Protein 5ZYW (pdb70)

Secondary structure (DSSP, 8-state):
-TTS-SS-TTSBS-----B-----SBSSPBHHHHHHHT--HHHHHHHHHHHHHHHHHHHHHHHHHHHHHHHHHHHHHHHHHHHHS----TTSHHHHHTHHHHTTEEEEEEEEEEEE-TTT--EEEEEEEEEETTEEEEEEEEESS-SSTTT--GGGHHHHHHHHHHHHHT-TT--B---EEEEEEE-TT-PPPEEEEE-HHHHHHHHHHHHHHHHHHHTSSTTTSPPPPB---

Foldseek 3Di:
DVPQDLADPPFAAVDAFADAADDDFFLFAALLNLCLVLPDPVLLVVLVVVLVVCCVVLPPVRSCVVLVCLQVLFVLLLVVVLVVRGVVNCPFLLNLQCPVQVVQWARWHHAQHKFAAPNLGYIYTFGTWTGGNHATAGEDEAEPRHNRRSRDDPVCVLLSRSVRQSRLNRGPVHRHHHQKYWYWYGYRNNHHIDIDIGGNVRSRVSPVVNVVSSVVSVVDDVSVDGDRTDDHD

CATH classification: 3.90.320.10

Radius of gyration: 17.82 Å; Cα contacts (8 Å, |Δi|>4): 417; chains: 1; bounding box: 42×48×43 Å

Solvent-accessible surface area: 12558 Å² total; per-residue (Å²): 118,88,207,74,45,6,62,30,120,166,26,57,66,83,80,171,112,22,68,122,36,98,23,129,163,25,69,44,26,3,0,34,55,0,12,72,89,4,19,76,165,113,46,70,124,98,15,81,132,79,67,84,90,25,44,157,130,69,31,116,122,20,25,129,117,56,34,56,71,4,90,81,76,3,102,96,6,36,66,4,1,44,75,76,32,43,155,173,59,111,104,44,18,8,7,109,1,0,102,67,0,32,152,41,19,59,42,33,69,0,6,19,0,8,0,75,5,76,90,25,91,0,12,0,9,0,4,0,0,0,52,16,104,57,93,24,0,0,0,4,5,35,10,48,52,48,31,81,5,24,75,50,10,65,168,22,17,11,11,12,0,0,0,0,0,0,0,0,9,32,14,143,86,13,106,18,16,1,32,19,0,0,7,0,28,0,76,104,122,12,48,94,3,97,40,72,53,0,74,38,131,56,0,39,81,55,10,76,122,0,22,116,30,6,103,83,5,83,86,102,87,141,39,89,112,144,28,180,57,61,116,21,64

Nearest PDB structures (foldseek):
  5zyw-assembly1_A  TM=1.004E+00  e=1.420E-50  Homo sapiens
  5zyu-assembly2_B  TM=8.431E-01  e=1.372E-35  Homo sapiens
  5zyt-assembly1_A  TM=8.564E-01  e=9.711E-34  Homo sapiens
  8xa9-assembly2_B  TM=8.713E-01  e=4.725E-33  Homo sapiens
  5zyt-assembly2_B  TM=8.591E-01  e=3.485E-33  Homo sapiens

InterPro domains:
  IPR011335 Restriction endonuclease type II-like [SSF52980] (226-285)
  IPR011604 PD-(D/E)XK endonuclease-like domain superfamily [G3DSA:3.90.320.10] (141-344)
  IPR038726 PD-(D/E)XK endonuclease-like domain, AddAB-type [PF12705] (195-328)

B-factor: mean 34.88, std 13.26, range [10.65, 79.26]

Sequence (233 aa):
QNWFPIFNPERSDKPSVPLKIPLQRNVIPSVTRVLQQTMTKQQVFLLERWKQRMILELGEDGFKEYTSNVFLQGKRFHEALESILSPNLLKSGYIESVQHILKDVSGVRALESAVQHETLNYIGLLDCVAEYQGKLCVIDWKTSEKPKPFIQSTFDNPLQVVAYMGAMNHDTNYSFQVQCGLIVVAYKDGSPAHPHFMDAELCSQYWTKWLLRLEEYTEKKKNQNIQKPEYSE

Structure (mmCIF, N/CA/C/O backbone):
data_5ZYW
#
_entry.id   5ZYW
#
_cell.length_a   67.997
_cell.length_b   67.997
_cell.length_c   114.841
_cell.angle_alpha   90.00
_cell.angle_beta   90.00
_cell.angle_gamma   90.00
#
_symmetry.space_group_name_H-M   'P 43 21 2'
#
loop_
_entity.id
_entity.type
_entity.pdbx_description
1 polymer 'Mitochondrial genome maintenance exonuclease 1'
2 non-polymer 'MANGANESE (II) ION'
3 non-polymer 'L(+)-TARTARIC ACID'
4 non-polymer GLYCEROL
5 water water
#
loop_
_atom_site.group_PDB
_atom_site.id
_atom_site.type_symbol
_atom_site.label_atom_id
_atom_site.label_alt_id
_atom_site.label_comp_id
_atom_site.label_asym_id
_atom_site.label_entity_id
_atom_site.label_seq_id
_atom_site.pdbx_PDB_ins_code
_atom_site.Cartn_x
_atom_site.Cartn_y
_atom_site.Cartn_z
_atom_site.occupancy
_atom_site.B_iso_or_equiv
_atom_site.auth_seq_id
_atom_site.auth_comp_id
_atom_site.auth_asym_id
_atom_site.auth_atom_id
_atom_site.pdbx_PDB_model_num
ATOM 1 N N . GLN A 1 8 ? -7.649 47.053 -17.673 1.00 66.69 98 GLN A N 1
ATOM 2 C CA . GLN A 1 8 ? -8.912 46.618 -16.999 1.00 66.58 98 GLN A CA 1
ATOM 3 C C . GLN A 1 8 ? -9.139 45.124 -17.169 1.00 64.71 98 GLN A C 1
ATOM 4 O O . GLN A 1 8 ? -8.783 44.334 -16.292 1.00 64.11 98 GLN A O 1
ATOM 5 N N . ASN A 1 9 ? -9.708 44.744 -18.313 1.00 62.58 99 ASN A N 1
ATOM 6 C CA . ASN A 1 9 ? -9.909 43.333 -18.664 1.00 61.35 99 ASN A CA 1
ATOM 7 C C . ASN A 1 9 ? -8.724 42.780 -19.472 1.00 59.50 99 ASN A C 1
ATOM 8 O O . ASN A 1 9 ? -8.917 42.088 -20.477 1.00 60.05 99 ASN A O 1
ATOM 10 N N . TRP A 1 10 ? -7.504 43.078 -19.021 1.00 58.05 100 TRP A N 1
ATOM 11 C CA . TRP A 1 10 ? -6.278 42.573 -19.657 1.00 57.78 100 TRP A CA 1
ATOM 12 C C . TRP A 1 10 ? -5.999 41.129 -19.247 1.00 54.73 100 TRP A C 1
ATOM 13 O O . TRP A 1 10 ? -5.448 40.363 -20.037 1.00 52.92 100 TRP A O 1
ATOM 24 N N . PHE A 1 11 ? -6.364 40.773 -18.011 1.00 53.29 101 PHE A N 1
ATOM 25 C CA . PHE A 1 11 ? -6.217 39.408 -17.498 1.00 51.97 101 PHE A CA 1
ATOM 26 C C . PHE A 1 11 ? -7.450 38.990 -16.673 1.00 50.29 101 PHE A C 1
ATOM 27 O O . PHE A 1 11 ? -7.373 38.890 -15.450 1.00 50.24 101 PHE A O 1
ATOM 35 N N . PRO A 1 12 ? -8.595 38.742 -17.339 1.00 49.36 102 PRO A N 1
ATOM 36 C CA . PRO A 1 12 ? -9.801 38.307 -16.628 1.00 48.19 102 PRO A CA 1
ATOM 37 C C . PRO A 1 12 ? -9.842 36.799 -16.363 1.00 47.68 102 PRO A C 1
ATOM 38 O O . PRO A 1 12 ? -9.364 36.013 -17.183 1.00 47.87 102 PRO A O 1
ATOM 42 N N . ILE A 1 13 ? -10.412 36.413 -15.224 1.00 47.13 103 ILE A N 1
ATOM 43 C CA . ILE A 1 13 ? -10.695 35.002 -14.916 1.00 46.14 103 ILE A CA 1
ATOM 44 C C . ILE A 1 13 ? -11.756 34.414 -15.842 1.00 47.14 103 ILE A C 1
ATOM 45 O O . ILE A 1 13 ? -11.642 33.261 -16.270 1.00 47.13 103 ILE A O 1
ATOM 50 N N . PHE A 1 14 ? -12.781 35.207 -16.144 1.00 49.55 104 PHE A N 1
ATOM 51 C CA . PHE A 1 14 ? -13.914 34.752 -16.937 1.00 51.44 104 PHE A CA 1
ATOM 52 C C . PHE A 1 14 ? -13.649 35.053 -18.402 1.00 52.59 104 PHE A C 1
ATOM 53 O O . PHE A 1 14 ? -13.005 36.053 -18.728 1.00 53.34 104 PHE A O 1
ATOM 61 N N . ASN A 1 15 ? -14.124 34.171 -19.275 1.00 54.65 105 ASN A N 1
ATOM 62 C CA . ASN A 1 15 ? -14.104 34.411 -20.708 1.00 58.30 105 ASN A CA 1
ATOM 63 C C . ASN A 1 15 ? -15.456 34.989 -21.118 1.00 60.80 105 ASN A C 1
ATOM 64 O O . ASN A 1 15 ? -16.465 34.277 -21.057 1.00 60.52 105 ASN A O 1
ATOM 69 N N . PRO A 1 16 ? -15.491 36.283 -21.514 1.00 63.79 106 PRO A N 1
ATOM 70 C CA . PRO A 1 16 ? -16.731 36.841 -22.068 1.00 66.07 106 PRO A CA 1
ATOM 71 C C . PRO A 1 16 ? -17.356 36.026 -23.212 1.00 67.95 106 PRO A C 1
ATOM 72 O O . PRO A 1 16 ? -18.579 35.912 -23.271 1.00 69.34 106 PRO A O 1
ATOM 76 N N . GLU A 1 17 ? -16.521 35.457 -24.083 1.00 69.19 107 GLU A N 1
ATOM 77 C CA . GLU A 1 17 ? -16.982 34.776 -25.302 1.00 69.89 107 GLU A CA 1
ATOM 78 C C . GLU A 1 17 ? -17.504 33.344 -25.116 1.00 71.16 107 GLU A C 1
ATOM 79 O O . GLU A 1 17 ? -18.134 32.808 -26.032 1.00 70.31 107 GLU A O 1
ATOM 85 N N . ARG A 1 18 ? -17.247 32.727 -23.959 1.00 73.15 108 ARG A N 1
ATOM 86 C CA . ARG A 1 18 ? -17.637 31.328 -23.712 1.00 74.32 108 ARG A CA 1
ATOM 87 C C . ARG A 1 18 ? -18.974 31.221 -22.975 1.00 74.92 108 ARG A C 1
ATOM 88 O O . ARG A 1 18 ? -19.331 32.105 -22.192 1.00 75.77 108 ARG A O 1
ATOM 90 N N . SER A 1 19 ? -19.695 30.127 -23.229 1.00 74.78 109 SER A N 1
ATOM 91 C CA . SER A 1 19 ? -20.985 29.862 -22.586 1.00 74.93 109 SER A CA 1
ATOM 92 C C . SER A 1 19 ? -20.768 29.355 -21.162 1.00 76.23 109 SER A C 1
ATOM 93 O O . SER A 1 19 ? -20.013 28.401 -20.950 1.00 76.78 109 SER A O 1
ATOM 95 N N . ASP A 1 20 ? -21.435 29.990 -20.197 1.00 77.33 110 ASP A N 1
ATOM 96 C CA . ASP A 1 20 ? -21.283 29.646 -18.776 1.00 78.73 110 ASP A CA 1
ATOM 97 C C . ASP A 1 20 ? -21.915 28.295 -18.445 1.00 79.26 110 ASP A C 1
ATOM 98 O O . ASP A 1 20 ? -21.300 27.475 -17.758 1.00 79.07 110 ASP A O 1
ATOM 100 N N . LYS A 1 21 ? -23.136 28.073 -18.934 1.00 78.97 111 LYS A N 1
ATOM 101 C CA . LYS A 1 21 ? -23.837 26.800 -18.745 1.00 79.16 111 LYS A CA 1
ATOM 102 C C . LYS A 1 21 ? -23.191 25.701 -19.590 1.00 78.97 111 LYS A C 1
ATOM 103 O O . LYS A 1 21 ? -22.558 24.795 -19.049 1.00 79.26 111 LYS A O 1
ATOM 105 N N . PRO A 1 22 ? -23.341 25.792 -20.923 1.00 78.54 112 PRO A N 1
ATOM 106 C CA . PRO A 1 22 ? -22.831 24.956 -22.013 1.00 78.02 112 PRO A CA 1
ATOM 107 C C . PRO A 1 22 ? -22.943 23.454 -21.748 1.00 77.33 112 PRO A C 1
ATOM 108 O O . PRO A 1 22 ? -23.737 22.767 -22.392 1.00 75.53 112 PRO A O 1
ATOM 110 N N . SER A 1 28 ? -20.875 12.235 -23.209 1.00 67.15 118 SER A N 1
ATOM 111 C CA . SER A 1 28 ? -20.940 12.393 -21.760 1.00 66.50 118 SER A CA 1
ATOM 112 C C . SER A 1 28 ? -19.866 11.545 -21.059 1.00 65.45 118 SER A C 1
ATOM 113 O O . SER A 1 28 ? -20.152 10.830 -20.091 1.00 64.04 118 SER A O 1
ATOM 116 N N . VAL A 1 29 ? -18.633 11.644 -21.561 1.00 63.29 119 VAL A N 1
ATOM 117 C CA . VAL A 1 29 ? -17.456 10.986 -20.971 1.00 60.29 119 VAL A CA 1
ATOM 118 C C . VAL A 1 29 ? -16.395 12.075 -20.749 1.00 55.90 119 VAL A C 1
ATOM 119 O O . VAL A 1 29 ? -16.148 12.874 -21.653 1.00 57.14 119 VAL A O 1
ATOM 123 N N . PRO A 1 30 ? -15.771 12.123 -19.550 1.00 50.91 120 PRO A N 1
ATOM 124 C CA . PRO A 1 30 ? -15.015 13.336 -19.208 1.00 47.81 120 PRO A CA 1
ATOM 125 C C . PRO A 1 30 ? -13.718 13.543 -20.000 1.00 44.61 120 PRO A C 1
ATOM 126 O O . PRO A 1 30 ? -13.034 12.577 -20.345 1.00 42.85 120 PRO A O 1
ATOM 130 N N . LEU A 1 31 ? -13.403 14.807 -20.282 1.00 41.80 121 LEU A N 1
ATOM 131 C CA . LEU A 1 31 ? -12.150 15.168 -20.944 1.00 40.67 121 LEU A CA 1
ATOM 132 C C . LEU A 1 31 ? -10.940 14.809 -20.086 1.00 38.64 121 LEU A C 1
ATOM 133 O O . LEU A 1 31 ? -10.911 15.096 -18.890 1.00 36.85 121 LEU A O 1
ATOM 138 N N . LYS A 1 32 ? -9.961 14.162 -20.709 1.00 36.93 122 LYS A N 1
ATOM 139 C CA . LYS A 1 32 ? -8.646 13.981 -20.123 1.00 36.12 122 LYS A CA 1
ATOM 140 C C . LYS A 1 32 ? -7.619 14.443 -21.149 1.00 34.90 122 LYS A C 1
ATOM 141 O O . LYS A 1 32 ? -7.101 13.645 -21.930 1.00 34.86 122 LYS A O 1
ATOM 147 N N . ILE A 1 33 ? -7.356 15.749 -21.150 1.00 34.00 123 ILE A N 1
ATOM 148 C CA . ILE A 1 33 ? -6.340 16.339 -22.018 1.00 33.65 123 ILE A CA 1
ATOM 149 C C . ILE A 1 33 ? -4.974 15.923 -21.459 1.00 33.09 123 ILE A C 1
ATOM 150 O O . ILE A 1 33 ? -4.626 16.345 -20.354 1.00 33.29 123 ILE A O 1
ATOM 155 N N . PRO A 1 34 ? -4.202 15.095 -22.201 1.00 31.68 124 PRO A N 1
ATOM 156 C CA . PRO A 1 34 ? -2.925 14.614 -21.654 1.00 30.58 124 PRO A CA 1
ATOM 157 C C . PRO A 1 34 ? -1.926 15.727 -21.325 1.00 29.88 124 PRO A C 1
ATOM 158 O O . PRO A 1 34 ? -1.978 16.800 -21.925 1.00 28.60 124 PRO A O 1
ATOM 162 N N . LEU A 1 35 ? -1.058 15.458 -20.352 1.00 29.04 125 LEU A N 1
ATOM 163 C CA . LEU A 1 35 ? 0.032 16.347 -19.980 1.00 29.28 125 LEU A CA 1
ATOM 164 C C . LEU A 1 35 ? 1.338 15.586 -20.152 1.00 30.01 125 LEU A C 1
ATOM 165 O O . LEU A 1 35 ? 1.425 14.399 -19.827 1.00 30.76 125 LEU A O 1
ATOM 170 N N . GLN A 1 36 ? 2.345 16.275 -20.673 1.00 29.88 126 GLN A N 1
ATOM 171 C CA . GLN A 1 36 ? 3.683 15.724 -20.796 1.00 30.97 126 GLN A CA 1
ATOM 172 C C . GLN A 1 36 ? 4.666 16.663 -20.143 1.00 29.35 126 GLN A C 1
ATOM 173 O O . GLN A 1 36 ? 4.354 17.826 -19.886 1.00 28.74 126 GLN A O 1
ATOM 179 N N . ARG A 1 37 ? 5.852 16.131 -19.876 1.00 28.90 127 ARG A N 1
ATOM 180 C CA . ARG A 1 37 ? 6.970 16.914 -19.365 1.00 28.62 127 ARG A CA 1
ATOM 181 C C . ARG A 1 37 ? 7.145 18.102 -20.302 1.00 26.50 127 ARG A C 1
ATOM 182 O O . ARG A 1 37 ? 7.278 17.921 -21.510 1.00 25.65 127 ARG A O 1
ATOM 190 N N . ASN A 1 38 ? 7.111 19.308 -19.751 1.00 24.87 128 ASN A N 1
ATOM 191 C CA . ASN A 1 38 ? 7.110 20.517 -20.566 1.00 24.02 128 ASN A CA 1
ATOM 192 C C . ASN A 1 38 ? 7.858 21.653 -19.886 1.00 23.75 128 ASN A C 1
ATOM 193 O O . ASN A 1 38 ? 8.110 21.605 -18.677 1.00 23.52 128 ASN A O 1
ATOM 198 N N . VAL A 1 39 ? 8.171 22.678 -20.675 1.00 23.34 129 VAL A N 1
ATOM 199 C CA . VAL A 1 39 ? 8.858 23.887 -20.188 1.00 23.66 129 VAL A CA 1
ATOM 200 C C . VAL A 1 39 ? 7.917 25.060 -19.867 1.00 23.44 129 VAL A C 1
ATOM 201 O O . VAL A 1 39 ? 8.382 26.179 -19.651 1.00 23.38 129 VAL A O 1
ATOM 205 N N . ILE A 1 40 ? 6.608 24.819 -19.823 1.00 22.95 130 ILE A N 1
ATOM 206 C CA . ILE A 1 40 ? 5.659 25.863 -19.422 1.00 22.88 130 ILE A CA 1
ATOM 207 C C . ILE A 1 40 ? 5.553 25.818 -17.897 1.00 23.11 130 ILE A C 1
ATOM 208 O O . ILE A 1 40 ? 5.332 24.743 -17.342 1.00 23.55 130 ILE A O 1
ATOM 213 N N . PRO A 1 41 ? 5.720 26.969 -17.208 1.00 22.94 131 PRO A N 1
ATOM 214 C CA . PRO A 1 41 ? 5.662 26.887 -15.744 1.00 22.72 131 PRO A CA 1
ATOM 215 C C . PRO A 1 41 ? 4.269 26.501 -15.261 1.00 22.02 131 PRO A C 1
ATOM 216 O O . PRO A 1 41 ? 3.270 27.050 -15.737 1.00 22.80 131 PRO A O 1
ATOM 220 N N . SER A 1 42 ? 4.215 25.539 -14.348 1.00 20.75 132 SER A N 1
ATOM 221 C CA . SER A 1 42 ? 2.948 25.036 -13.839 1.00 20.28 132 SER A CA 1
ATOM 222 C C . SER A 1 42 ? 2.415 25.915 -12.714 1.00 19.65 132 SER A C 1
ATOM 223 O O . SER A 1 42 ? 3.157 26.706 -12.120 1.00 19.90 132 SER A O 1
ATOM 226 N N . VAL A 1 43 ? 1.130 25.747 -12.419 1.00 19.32 133 VAL A N 1
ATOM 227 C CA . VAL A 1 43 ? 0.452 26.470 -11.332 1.00 19.40 133 VAL A CA 1
ATOM 228 C C . VAL A 1 43 ? 1.118 26.220 -9.977 1.00 19.29 133 VAL A C 1
ATOM 229 O O . VAL A 1 43 ? 1.377 27.167 -9.236 1.00 19.26 133 VAL A O 1
ATOM 233 N N . THR A 1 44 ? 1.406 24.956 -9.670 1.00 19.27 134 THR A N 1
ATOM 234 C CA . THR A 1 44 ? 2.057 24.600 -8.400 1.00 19.10 134 THR A CA 1
ATOM 235 C C . THR A 1 44 ? 3.514 25.048 -8.314 1.00 19.82 134 THR A C 1
ATOM 236 O O . THR A 1 44 ? 3.983 25.368 -7.227 1.00 20.81 134 THR A O 1
ATOM 240 N N . ARG A 1 45 ? 4.227 25.073 -9.441 1.00 20.98 135 ARG A N 1
ATOM 241 C CA . ARG A 1 45 ? 5.588 25.630 -9.483 1.00 21.77 135 ARG A CA 1
ATOM 242 C C . ARG A 1 45 ? 5.560 27.124 -9.163 1.00 21.68 135 ARG A C 1
ATOM 243 O O . ARG A 1 45 ? 6.350 27.597 -8.356 1.00 20.55 135 ARG A O 1
ATOM 251 N N . VAL A 1 46 ? 4.643 27.851 -9.800 1.00 22.08 136 VAL A N 1
ATOM 252 C CA . VAL A 1 46 ? 4.502 29.297 -9.574 1.00 22.19 136 VAL A CA 1
ATOM 253 C C . VAL A 1 46 ? 4.252 29.587 -8.091 1.00 22.24 136 VAL A C 1
ATOM 254 O O . VAL A 1 46 ? 4.971 30.378 -7.493 1.00 22.42 136 VAL A O 1
ATOM 258 N N . LEU A 1 47 ? 3.266 28.909 -7.504 1.00 22.55 137 LEU A N 1
ATOM 259 C CA . LEU A 1 47 ? 2.937 29.084 -6.086 1.00 22.87 137 LEU A CA 1
ATOM 260 C C . LEU A 1 47 ? 4.089 28.699 -5.156 1.00 23.77 137 LEU A C 1
ATOM 261 O O . LEU A 1 47 ? 4.421 29.448 -4.235 1.00 23.85 137 LEU A O 1
ATOM 266 N N . GLN A 1 48 ? 4.708 27.548 -5.408 1.00 24.69 138 GLN A N 1
ATOM 267 C CA . GLN A 1 48 ? 5.834 27.089 -4.593 1.00 26.28 138 GLN A CA 1
ATOM 268 C C . GLN A 1 48 ? 6.976 28.105 -4.566 1.00 28.25 138 GLN A C 1
ATOM 269 O O . GLN A 1 48 ? 7.501 28.421 -3.499 1.00 28.91 138 GLN A O 1
ATOM 275 N N . GLN A 1 49 ? 7.341 28.624 -5.734 1.00 30.48 139 GLN A N 1
ATOM 276 C CA . GLN A 1 49 ? 8.518 29.490 -5.843 1.00 33.17 139 GLN A CA 1
ATOM 277 C C . GLN A 1 49 ? 8.233 30.922 -5.378 1.00 33.05 139 GLN A C 1
ATOM 278 O O . GLN A 1 49 ? 9.165 31.673 -5.130 1.00 33.47 139 GLN A O 1
ATOM 284 N N . THR A 1 50 ? 6.957 31.292 -5.261 1.00 33.78 140 THR A N 1
ATOM 285 C CA . THR A 1 50 ? 6.558 32.618 -4.786 1.00 34.25 140 THR A CA 1
ATOM 286 C C . THR A 1 50 ? 5.880 32.596 -3.410 1.00 35.61 140 THR A C 1
ATOM 287 O O . THR A 1 50 ? 5.139 33.521 -3.062 1.00 36.08 140 THR A O 1
ATOM 291 N N . MET A 1 51 ? 6.138 31.558 -2.616 1.00 37.01 141 MET A N 1
ATOM 292 C CA . MET A 1 51 ? 5.697 31.560 -1.222 1.00 39.13 141 MET A CA 1
ATOM 293 C C . MET A 1 51 ? 6.422 32.695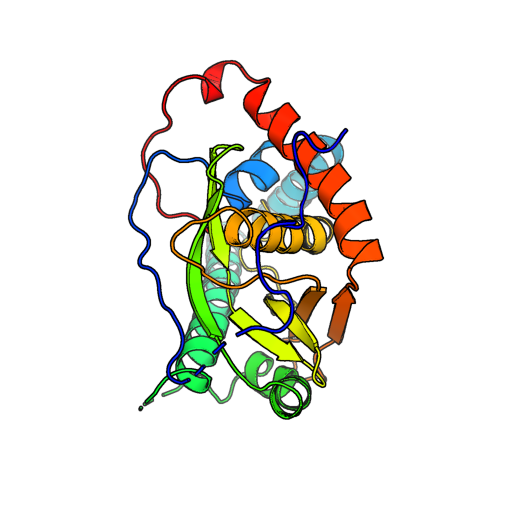 -0.506 1.00 40.42 141 MET A C 1
ATOM 294 O O . MET A 1 51 ? 7.573 33.006 -0.832 1.00 39.65 141 MET A O 1
ATOM 299 N N . THR A 1 52 ? 5.745 33.317 0.453 1.00 42.37 142 THR A N 1
ATOM 300 C CA . THR A 1 52 ? 6.342 34.418 1.206 1.00 44.48 142 THR A CA 1
ATOM 301 C C . THR A 1 52 ? 7.492 33.862 2.034 1.00 45.22 142 THR A C 1
ATOM 302 O O . THR A 1 52 ? 7.380 32.767 2.590 1.00 45.14 142 THR A O 1
ATOM 306 N N . LYS A 1 53 ? 8.595 34.609 2.099 1.00 47.01 143 LYS A N 1
ATOM 307 C CA . LYS A 1 53 ? 9.741 34.263 2.961 1.00 48.34 143 LYS A CA 1
ATOM 308 C C . LYS A 1 53 ? 9.334 33.902 4.402 1.00 47.10 143 LYS A C 1
ATOM 309 O O . LYS A 1 53 ? 9.978 33.074 5.042 1.00 47.50 143 LYS A O 1
ATOM 315 N N . GLN A 1 54 ? 8.260 34.522 4.887 1.00 46.41 144 GLN A N 1
ATOM 316 C CA . GLN A 1 54 ? 7.660 34.182 6.178 1.00 47.20 144 GLN A CA 1
ATOM 317 C C . GLN A 1 54 ? 7.092 32.753 6.191 1.00 44.91 144 GLN A C 1
ATOM 318 O O . GLN A 1 54 ? 7.256 32.018 7.169 1.00 42.30 144 GLN A O 1
ATOM 324 N N . GLN A 1 55 ? 6.400 32.381 5.114 1.00 42.51 145 GLN A N 1
ATOM 325 C CA . GLN A 1 55 ? 5.897 31.012 4.951 1.00 41.29 145 GLN A CA 1
ATOM 326 C C . GLN A 1 55 ? 7.023 29.992 4.779 1.00 37.72 145 GLN A C 1
ATOM 327 O O . GLN A 1 55 ? 6.979 28.925 5.381 1.00 36.08 145 GLN A O 1
ATOM 333 N N . VAL A 1 56 ? 8.022 30.334 3.967 1.00 35.57 146 VAL A N 1
ATOM 334 C CA . VAL A 1 56 ? 9.162 29.447 3.705 1.00 34.87 146 VAL A CA 1
ATOM 335 C C . VAL A 1 56 ? 9.922 29.155 4.998 1.00 35.47 146 VAL A C 1
ATOM 336 O O . VAL A 1 56 ? 10.284 28.007 5.255 1.00 35.87 146 VAL A O 1
ATOM 340 N N . PHE A 1 57 ? 10.146 30.195 5.804 1.00 36.77 147 PHE A N 1
ATOM 341 C CA . PHE A 1 57 ? 10.791 30.054 7.117 1.00 37.17 147 PHE A CA 1
ATOM 342 C C . PHE A 1 57 ? 10.024 29.102 8.040 1.00 36.76 147 PHE A C 1
ATOM 343 O O . PHE A 1 57 ? 10.621 28.212 8.642 1.00 36.02 147 PHE A O 1
ATOM 351 N N . LEU A 1 58 ? 8.711 29.298 8.151 1.00 37.11 148 LEU A N 1
ATOM 352 C CA . LEU A 1 58 ? 7.852 28.408 8.955 1.00 37.85 148 LEU A CA 1
ATOM 353 C C . LEU A 1 58 ? 7.929 26.931 8.530 1.00 36.61 148 LEU A C 1
ATOM 354 O O . LEU A 1 58 ? 7.970 26.041 9.386 1.00 35.96 148 LEU A O 1
ATOM 359 N N . LEU A 1 59 ? 7.956 26.677 7.221 1.00 35.65 149 LEU A N 1
ATOM 360 C CA . LEU A 1 59 ? 8.004 25.302 6.703 1.00 34.68 149 LEU A CA 1
ATOM 361 C C . LEU A 1 59 ? 9.391 24.663 6.836 1.00 33.60 149 LEU A C 1
ATOM 362 O O . LEU A 1 59 ? 9.488 23.484 7.196 1.00 31.18 149 LEU A O 1
ATOM 367 N N . GLU A 1 60 ? 10.448 25.431 6.553 1.00 33.46 150 GLU A N 1
ATOM 368 C CA . GLU A 1 60 ? 11.825 24.966 6.788 1.00 34.89 150 GLU A CA 1
ATOM 369 C C . GLU A 1 60 ? 12.077 24.683 8.268 1.00 34.26 150 GLU A C 1
ATOM 370 O O . GLU A 1 60 ? 12.731 23.700 8.592 1.00 32.44 150 GLU A O 1
ATOM 376 N N . ARG A 1 61 ? 11.553 25.538 9.149 1.00 35.46 151 ARG A N 1
ATOM 377 C CA . ARG A 1 61 ? 11.687 25.354 10.602 1.00 37.31 151 ARG A CA 1
ATOM 378 C C . ARG A 1 61 ? 11.029 24.049 11.050 1.00 36.14 151 ARG A C 1
ATOM 379 O O . ARG A 1 61 ? 11.620 23.262 11.796 1.00 35.53 151 ARG A O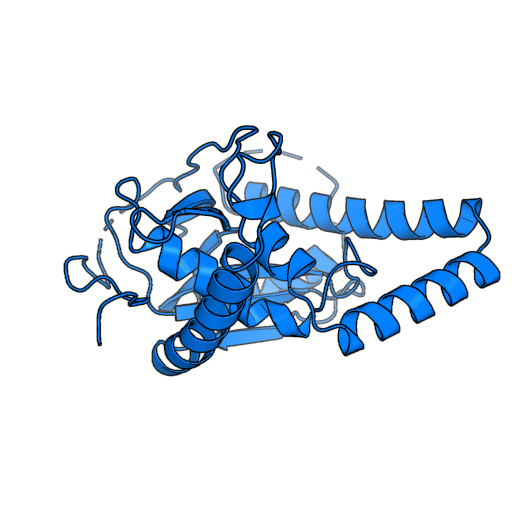 1
ATOM 387 N N . TRP A 1 62 ? 9.811 23.827 10.573 1.00 34.30 152 TRP A N 1
ATOM 388 C CA . TRP A 1 62 ? 9.092 22.588 10.840 1.00 33.81 152 TRP A CA 1
ATOM 389 C C . TRP A 1 62 ? 9.778 21.367 10.194 1.00 32.81 152 TRP A C 1
ATOM 390 O O . TRP A 1 62 ? 9.771 20.285 10.772 1.00 31.81 152 TRP A O 1
ATOM 401 N N . LYS A 1 63 ? 10.385 21.543 9.022 1.00 31.80 153 LYS A N 1
ATOM 402 C CA . LYS A 1 63 ? 11.153 20.467 8.387 1.00 31.70 153 LYS A CA 1
ATOM 403 C C . LYS A 1 63 ? 12.356 20.019 9.239 1.00 32.20 153 LYS A C 1
ATOM 404 O O . LYS A 1 63 ? 12.571 18.817 9.419 1.00 30.50 153 LYS A O 1
ATOM 410 N N . GLN A 1 64 ? 13.125 20.978 9.759 1.00 34.03 154 GLN A N 1
ATOM 411 C CA . GLN A 1 64 ? 14.306 20.669 10.587 1.00 35.64 154 GLN A CA 1
ATOM 412 C C . GLN A 1 64 ? 13.921 20.033 11.923 1.00 35.09 154 GLN A C 1
ATOM 413 O O . GLN A 1 64 ? 14.634 19.168 12.429 1.00 36.67 154 GLN A O 1
ATOM 419 N N . ARG A 1 65 ? 12.800 20.466 12.488 1.00 34.73 155 ARG A N 1
ATOM 420 C CA . ARG A 1 65 ? 12.242 19.853 13.698 1.00 34.95 155 ARG A CA 1
ATOM 421 C C . ARG A 1 65 ? 11.917 18.372 13.471 1.00 34.16 155 ARG A C 1
ATOM 422 O O . ARG A 1 65 ? 12.229 17.525 14.309 1.00 32.93 155 ARG A O 1
ATOM 426 N N . MET A 1 66 ? 11.299 18.073 12.329 1.00 34.06 156 MET A N 1
ATOM 427 C CA . MET A 1 66 ? 10.868 16.711 11.997 1.00 34.18 156 MET A CA 1
ATOM 428 C C . MET A 1 66 ? 12.041 15.784 11.673 1.00 33.00 156 MET A C 1
ATOM 429 O O . MET A 1 66 ? 12.022 14.618 12.055 1.00 32.48 156 MET A O 1
ATOM 434 N N . ILE A 1 67 ? 13.054 16.302 10.976 1.00 32.72 157 ILE A N 1
ATOM 435 C CA . ILE A 1 67 ? 14.274 15.534 10.697 1.00 33.41 157 ILE A CA 1
ATOM 436 C C . ILE A 1 67 ? 14.962 15.119 12.007 1.00 34.50 157 ILE A C 1
ATOM 437 O O . ILE A 1 67 ? 15.321 13.950 12.172 1.00 33.84 157 ILE A O 1
ATOM 442 N N . LEU A 1 68 ? 15.130 16.074 12.923 1.00 36.03 158 LEU A N 1
ATOM 443 C CA . LEU A 1 68 ? 15.739 15.801 14.238 1.00 37.69 158 LEU A CA 1
ATOM 444 C C . LEU A 1 68 ? 14.907 14.833 15.075 1.00 37.05 158 LEU A C 1
ATOM 445 O O . LEU A 1 68 ? 15.450 13.904 15.671 1.00 35.69 158 LEU A O 1
ATOM 450 N N . GLU A 1 69 ? 13.595 15.053 15.100 1.00 37.28 159 GLU A N 1
ATOM 451 C CA . GLU A 1 69 ? 12.671 14.236 15.884 1.00 37.74 159 GLU A CA 1
ATOM 452 C C . GLU A 1 69 ? 12.575 12.802 15.363 1.00 36.27 159 GLU A C 1
ATOM 453 O O . GLU A 1 69 ? 12.693 11.852 16.134 1.00 36.75 159 GLU A O 1
ATOM 459 N N . LEU A 1 70 ? 12.365 12.653 14.058 1.00 34.18 160 LEU A N 1
ATOM 460 C CA . LEU A 1 70 ? 12.100 11.342 13.465 1.00 33.64 160 LEU A CA 1
ATOM 461 C C . LEU A 1 70 ? 13.348 10.607 12.970 1.00 33.20 160 LEU A C 1
ATOM 462 O O . LEU A 1 70 ? 13.288 9.395 12.770 1.00 32.04 160 LEU A O 1
ATOM 467 N N . GLY A 1 71 ? 14.457 11.324 12.760 1.00 32.70 161 GLY A N 1
ATOM 468 C CA . GLY A 1 71 ? 15.651 10.754 12.119 1.00 32.87 161 GLY A CA 1
ATOM 469 C C . GLY A 1 71 ? 15.489 10.670 10.610 1.00 33.80 161 GLY A C 1
ATOM 470 O O . GLY A 1 71 ? 14.391 10.865 10.099 1.00 33.84 161 GLY A O 1
ATOM 471 N N . GLU A 1 72 ? 16.577 10.377 9.894 1.00 34.83 162 GLU A N 1
ATOM 472 C CA . GLU A 1 72 ? 16.541 10.304 8.423 1.00 36.38 162 GLU A CA 1
ATOM 473 C C . GLU A 1 72 ? 15.614 9.202 7.893 1.00 35.23 162 GLU A C 1
ATOM 474 O O . GLU A 1 72 ? 14.930 9.409 6.891 1.00 35.81 162 GLU A O 1
ATOM 480 N N . ASP A 1 73 ? 15.588 8.047 8.560 1.00 33.76 163 ASP A N 1
ATOM 481 C CA . ASP A 1 73 ? 14.650 6.966 8.215 1.00 32.82 163 ASP A CA 1
ATOM 482 C C . ASP A 1 73 ? 13.205 7.338 8.498 1.00 31.26 163 ASP A C 1
ATOM 483 O O . ASP A 1 73 ? 12.341 7.168 7.637 1.00 31.25 163 ASP A O 1
ATOM 488 N N . GLY A 1 74 ? 12.948 7.807 9.716 1.00 29.35 164 GLY A N 1
ATOM 489 C CA . GLY A 1 74 ? 11.600 8.180 10.138 1.00 28.82 164 GLY A CA 1
ATOM 490 C C . GLY A 1 74 ? 11.039 9.330 9.319 1.00 28.17 164 GLY A C 1
ATOM 491 O O . GLY A 1 74 ? 9.840 9.385 9.064 1.00 28.26 164 GLY A O 1
ATOM 492 N N . PHE A 1 75 ? 11.919 10.244 8.918 1.00 27.61 165 PHE A N 1
ATOM 493 C CA . PHE A 1 75 ? 11.573 11.338 8.014 1.00 27.25 165 PHE A CA 1
ATOM 494 C C . PHE A 1 75 ? 11.203 10.815 6.621 1.00 27.52 165 PHE A C 1
ATOM 495 O O . PHE A 1 75 ? 10.215 11.264 6.040 1.00 26.29 165 PHE A O 1
ATOM 503 N N . LYS A 1 76 ? 11.998 9.877 6.094 1.00 27.61 166 LYS A N 1
ATOM 504 C CA . LYS A 1 76 ? 11.701 9.255 4.798 1.00 28.42 166 LYS A CA 1
ATOM 505 C C . LYS A 1 76 ? 10.378 8.501 4.823 1.00 26.91 166 LYS A C 1
ATOM 506 O O . LYS A 1 76 ? 9.597 8.603 3.887 1.00 25.95 166 LYS A O 1
ATOM 512 N N . GLU A 1 77 ? 10.141 7.753 5.897 1.00 26.31 167 GLU A N 1
ATOM 513 C CA . GLU A 1 77 ? 8.883 7.026 6.092 1.00 25.39 167 GLU A CA 1
ATOM 514 C C . GLU A 1 77 ? 7.675 7.971 6.113 1.00 23.81 167 GLU A C 1
ATOM 515 O O . GLU A 1 77 ? 6.668 7.714 5.447 1.00 22.55 167 GLU A O 1
ATOM 521 N N . TYR A 1 78 ? 7.775 9.045 6.893 1.00 22.13 168 TYR A N 1
ATOM 522 C CA . TYR A 1 78 ? 6.672 9.996 7.020 1.00 21.60 168 TYR A CA 1
ATOM 523 C C . TYR A 1 78 ? 6.351 10.644 5.669 1.00 20.70 168 TYR A C 1
ATOM 524 O O . TYR A 1 78 ? 5.218 10.562 5.196 1.00 20.29 168 TYR A O 1
ATOM 533 N N . THR A 1 79 ? 7.358 11.256 5.048 1.00 19.77 169 THR A N 1
ATOM 534 C CA . THR A 1 79 ? 7.177 11.959 3.771 1.00 19.53 169 THR A CA 1
ATOM 535 C C . THR A 1 79 ? 6.694 11.023 2.656 1.00 19.18 169 THR A C 1
ATOM 536 O O . THR A 1 79 ? 5.866 11.409 1.837 1.00 19.17 169 THR A O 1
ATOM 540 N N . SER A 1 80 ? 7.206 9.795 2.637 1.00 19.07 170 SER A N 1
ATOM 541 C CA . SER A 1 80 ? 6.793 8.803 1.647 1.00 19.00 170 SER A CA 1
ATOM 542 C C . SER A 1 80 ? 5.321 8.429 1.769 1.00 19.05 170 SER A C 1
ATOM 543 O O . SER A 1 80 ? 4.615 8.397 0.766 1.00 18.52 170 SER A O 1
ATOM 546 N N . ASN A 1 81 ? 4.870 8.168 2.995 1.00 19.31 171 ASN A N 1
ATOM 547 C CA . ASN A 1 81 ? 3.470 7.814 3.244 1.00 20.41 171 ASN A CA 1
ATOM 548 C C . ASN A 1 81 ? 2.507 8.928 2.858 1.00 20.20 171 ASN A C 1
ATOM 549 O O . ASN A 1 81 ? 1.560 8.682 2.124 1.00 20.44 171 ASN A O 1
ATOM 554 N N . VAL A 1 82 ? 2.760 10.142 3.340 1.00 20.19 172 VAL A N 1
ATOM 555 C CA . VAL A 1 82 ? 1.874 11.280 3.046 1.00 20.20 172 VAL A CA 1
ATOM 556 C C . VAL A 1 82 ? 1.835 11.605 1.545 1.00 20.31 172 VAL A C 1
ATOM 557 O O . VAL A 1 82 ? 0.777 11.935 1.010 1.00 20.43 172 VAL A O 1
ATOM 561 N N . PHE A 1 83 ? 2.973 11.480 0.867 1.00 20.54 173 PHE A N 1
ATOM 562 C CA . PHE A 1 83 ? 3.024 11.690 -0.578 1.00 20.99 173 PHE A CA 1
ATOM 563 C C . PHE A 1 83 ? 2.211 10.631 -1.308 1.00 21.40 173 PHE A C 1
ATOM 564 O O . PHE A 1 83 ? 1.337 10.959 -2.110 1.00 21.20 173 PHE A O 1
ATOM 572 N N . LEU A 1 84 ? 2.514 9.365 -1.036 1.00 21.68 174 LEU A N 1
ATOM 573 C CA . LEU A 1 84 ? 1.843 8.263 -1.720 1.00 22.30 174 LEU A CA 1
ATOM 574 C C . LEU A 1 84 ? 0.354 8.207 -1.399 1.00 23.23 174 LEU A C 1
ATOM 575 O O . LEU A 1 84 ? -0.450 8.008 -2.307 1.00 23.44 174 LEU A O 1
ATOM 580 N N . GLN A 1 85 ? -0.017 8.412 -0.134 1.00 24.26 175 GLN A N 1
ATOM 581 C CA . GLN A 1 85 ? -1.437 8.451 0.231 1.00 25.94 175 GLN A CA 1
ATOM 582 C C . GLN A 1 85 ? -2.184 9.575 -0.498 1.00 25.17 175 GLN A C 1
ATOM 583 O O . GLN A 1 85 ? -3.324 9.383 -0.922 1.00 24.53 175 GLN A O 1
ATOM 589 N N . GLY A 1 86 ? -1.527 10.721 -0.665 1.00 24.38 176 GLY A N 1
ATOM 590 C CA . GLY A 1 86 ? -2.058 11.814 -1.476 1.00 23.90 176 GLY A CA 1
ATOM 591 C C . GLY A 1 86 ? -2.307 11.403 -2.920 1.00 23.75 176 GLY A C 1
ATOM 592 O O . GLY A 1 86 ? -3.362 11.703 -3.481 1.00 22.91 176 GLY A O 1
ATOM 593 N N . LYS A 1 87 ? -1.339 10.707 -3.514 1.00 23.86 177 LYS A N 1
ATOM 594 C CA . LYS A 1 87 ? -1.447 10.262 -4.895 1.00 24.85 177 LYS A CA 1
ATOM 595 C C . LYS A 1 87 ? -2.517 9.176 -5.053 1.00 24.54 177 LYS A C 1
ATOM 596 O O . LYS A 1 87 ? -3.366 9.278 -5.945 1.00 23.21 177 LYS A O 1
ATOM 602 N N . ARG A 1 88 ? -2.489 8.170 -4.176 1.00 25.04 178 ARG A N 1
ATOM 603 C CA . ARG A 1 88 ? -3.471 7.069 -4.205 1.00 25.82 178 ARG A CA 1
ATOM 604 C C . ARG A 1 88 ? -4.906 7.570 -4.074 1.00 24.62 178 ARG A C 1
ATOM 605 O O . ARG A 1 88 ? -5.793 7.106 -4.791 1.00 24.74 178 ARG A O 1
ATOM 613 N N . PHE A 1 89 ? -5.122 8.515 -3.160 1.00 23.60 179 PHE A N 1
ATOM 614 C CA . PHE A 1 89 ? -6.427 9.158 -2.984 1.00 23.01 179 PHE A CA 1
ATOM 615 C C . PHE A 1 89 ? -6.924 9.789 -4.291 1.00 22.69 179 PHE A C 1
ATOM 616 O O . PHE A 1 89 ? -8.089 9.628 -4.660 1.00 21.98 179 PHE A O 1
ATOM 624 N N . HIS A 1 90 ? -6.027 10.484 -4.989 1.00 22.12 180 HIS A N 1
ATOM 625 C CA . HIS A 1 90 ? -6.358 11.114 -6.266 1.00 21.90 180 HIS A CA 1
ATOM 626 C C . HIS A 1 90 ? -6.631 10.118 -7.371 1.00 22.51 180 HIS A C 1
ATOM 627 O O . HIS A 1 90 ? -7.546 10.326 -8.159 1.00 22.33 180 HIS A O 1
ATOM 634 N N . GLU A 1 91 ? -5.848 9.044 -7.421 1.00 23.77 181 GLU A N 1
ATOM 635 C CA . GLU A 1 91 ? -6.047 7.994 -8.419 1.00 25.07 181 GLU A CA 1
ATOM 636 C C . GLU A 1 91 ? -7.378 7.291 -8.194 1.00 25.51 181 GLU A C 1
ATOM 637 O O . GLU A 1 91 ? -8.108 7.029 -9.151 1.00 25.37 181 GLU A O 1
ATOM 643 N N . ALA A 1 92 ? -7.700 7.015 -6.931 1.00 25.78 182 ALA A N 1
ATOM 644 C CA . ALA A 1 92 ? -8.974 6.391 -6.586 1.00 26.92 182 ALA A CA 1
ATOM 645 C C . ALA A 1 92 ? -10.142 7.233 -7.095 1.00 27.92 182 ALA A C 1
ATOM 646 O O . ALA A 1 92 ? -11.001 6.724 -7.802 1.00 27.69 182 ALA A O 1
ATOM 648 N N . LEU A 1 93 ? -10.145 8.522 -6.761 1.00 28.76 183 LEU A N 1
ATOM 649 C CA . LEU A 1 93 ? -11.207 9.433 -7.208 1.00 29.90 183 LEU A CA 1
ATOM 650 C C . LEU A 1 93 ? -11.316 9.553 -8.729 1.00 30.53 183 LEU A C 1
ATOM 651 O O . LEU A 1 93 ? -12.424 9.646 -9.253 1.00 30.97 183 LEU A O 1
ATOM 656 N N . GLU A 1 94 ? -10.180 9.559 -9.427 1.00 31.19 184 GLU A N 1
ATOM 657 C CA . GLU A 1 94 ? -10.182 9.560 -10.895 1.00 32.27 184 GLU A CA 1
ATOM 658 C C . GLU A 1 94 ? -10.838 8.290 -11.453 1.00 32.61 184 GLU A C 1
ATOM 659 O O . GLU A 1 94 ? -11.528 8.355 -12.465 1.00 33.32 184 GLU A O 1
ATOM 665 N N . SER A 1 95 ? -10.606 7.151 -10.801 1.00 33.01 185 SER A N 1
ATOM 666 C CA . SER A 1 95 ? -11.199 5.876 -11.216 1.00 34.25 185 SER A CA 1
ATOM 667 C C . SER A 1 95 ? -12.685 5.794 -10.860 1.00 34.69 185 SER A C 1
ATOM 668 O O . SER A 1 95 ? -13.460 5.217 -11.615 1.00 35.83 185 SER A O 1
ATOM 671 N N . ILE A 1 96 ? -13.069 6.363 -9.718 1.00 34.88 186 ILE A N 1
ATOM 672 C CA . ILE A 1 96 ? -14.478 6.432 -9.303 1.00 36.11 186 ILE A CA 1
ATOM 673 C C . ILE A 1 96 ? -15.336 7.229 -10.299 1.00 38.22 186 ILE A C 1
ATOM 674 O O . ILE A 1 96 ? -16.450 6.816 -10.627 1.00 38.52 186 ILE A O 1
ATOM 679 N N . LEU A 1 97 ? -14.799 8.346 -10.786 1.00 39.86 187 LEU A N 1
ATOM 680 C CA . LEU A 1 97 ? -15.540 9.285 -11.629 1.00 40.26 187 LEU A CA 1
ATOM 681 C C . LEU A 1 97 ? -15.334 9.100 -13.149 1.00 41.48 187 LEU A C 1
ATOM 682 O O . LEU A 1 97 ? -15.882 9.880 -13.925 1.00 41.68 187 LEU A O 1
ATOM 687 N N . SER A 1 98 ? -14.569 8.085 -13.572 1.00 43.69 188 SER A N 1
ATOM 688 C CA . SER A 1 98 ? -14.317 7.802 -15.003 1.00 45.09 188 SER A CA 1
ATOM 689 C C . SER A 1 98 ? -14.478 6.302 -15.315 1.00 47.66 188 SER A C 1
ATOM 690 O O . SER A 1 98 ? -13.874 5.479 -14.628 1.00 47.59 188 SER A O 1
ATOM 693 N N . PRO A 1 99 ? -15.280 5.943 -16.352 1.00 49.76 189 PRO A N 1
ATOM 694 C CA . PRO A 1 99 ? -15.439 4.541 -16.786 1.00 49.73 189 PRO A CA 1
ATOM 695 C C . PRO A 1 99 ? -14.130 3.813 -17.112 1.00 50.57 189 PRO A C 1
ATOM 696 O O . PRO A 1 99 ? -13.367 4.259 -17.972 1.00 51.88 189 PRO A O 1
ATOM 700 N N . ASN A 1 109 ? -9.116 -1.902 -3.397 1.00 74.52 199 ASN A N 1
ATOM 701 C CA . ASN A 1 109 ? -7.687 -1.752 -3.153 1.00 76.09 199 ASN A CA 1
ATOM 702 C C . ASN A 1 109 ? -7.415 -0.532 -2.266 1.00 76.26 199 ASN A C 1
ATOM 703 O O . ASN A 1 109 ? -6.853 -0.662 -1.175 1.00 76.23 199 ASN A O 1
ATOM 708 N N . LEU A 1 110 ? -7.826 0.640 -2.749 1.00 76.45 200 LEU A N 1
ATOM 709 C CA . LEU A 1 110 ? -7.649 1.918 -2.048 1.00 76.05 200 LEU A CA 1
ATOM 710 C C . LEU A 1 110 ? -8.971 2.465 -1.486 1.00 75.11 200 LEU A C 1
ATOM 711 O O . LEU A 1 110 ? -8.998 3.559 -0.915 1.00 74.90 200 LEU A O 1
ATOM 716 N N . LEU A 1 111 ? -10.052 1.695 -1.628 1.00 73.18 201 LEU A N 1
ATOM 717 C CA . LEU A 1 111 ? -11.408 2.151 -1.300 1.00 70.52 201 LEU A CA 1
ATOM 718 C C . LEU A 1 111 ? -11.733 2.035 0.194 1.00 66.73 201 LEU A C 1
ATOM 719 O O . LEU A 1 111 ? -12.718 2.614 0.658 1.00 66.45 201 LEU A O 1
ATOM 724 N N . LYS A 1 112 ? -10.907 1.294 0.936 1.00 63.13 202 LYS A N 1
ATOM 725 C CA . LYS A 1 112 ? -11.054 1.157 2.390 1.00 60.21 202 LYS A CA 1
ATOM 726 C C . LYS A 1 112 ? -10.417 2.299 3.200 1.00 54.94 202 LYS A C 1
ATOM 727 O O . LYS A 1 112 ? -10.503 2.288 4.433 1.00 53.13 202 LYS A O 1
ATOM 729 N N . SER A 1 113 ? -9.787 3.271 2.530 1.00 48.88 203 SER A N 1
ATOM 730 C CA . SER A 1 113 ? -9.128 4.387 3.224 1.00 45.31 203 SER A CA 1
ATOM 731 C C . SER A 1 113 ? -10.130 5.331 3.892 1.00 40.90 203 SER A C 1
ATOM 732 O O . SER A 1 113 ? -11.306 5.393 3.508 1.00 39.00 203 SER A O 1
ATOM 735 N N . GLY A 1 114 ? -9.641 6.058 4.894 1.00 36.39 204 GLY A N 1
ATOM 736 C CA . GLY A 1 114 ? -10.421 7.096 5.557 1.00 33.78 204 GLY A CA 1
ATOM 737 C C . GLY A 1 114 ? -10.721 8.274 4.647 1.00 30.88 204 GLY A C 1
ATOM 738 O O . GLY A 1 114 ? -11.788 8.865 4.738 1.00 30.01 204 GLY A O 1
ATOM 739 N N . TYR A 1 115 ? -9.780 8.610 3.766 1.00 28.78 205 TYR A N 1
ATOM 740 C CA . TYR A 1 115 ? -9.964 9.709 2.818 1.00 27.26 205 TYR A CA 1
ATOM 741 C C . TYR A 1 115 ? -11.164 9.465 1.899 1.00 27.84 205 TYR A C 1
ATOM 742 O O . TYR A 1 115 ? -11.997 10.351 1.713 1.00 27.88 205 TYR A O 1
ATOM 751 N N . ILE A 1 116 ? -11.262 8.252 1.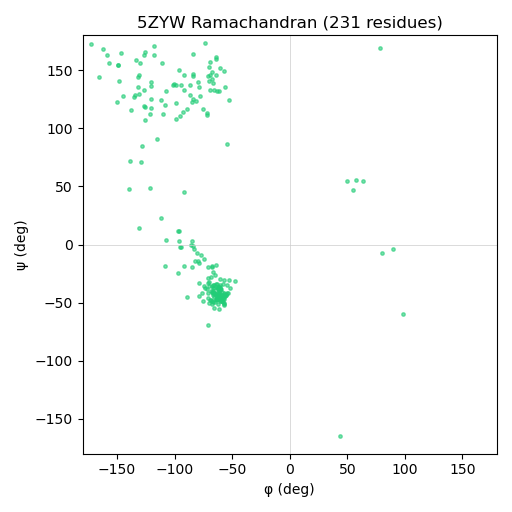364 1.00 29.23 206 ILE A N 1
ATOM 752 C CA . ILE A 1 116 ? -12.389 7.861 0.510 1.00 30.72 206 ILE A CA 1
ATOM 753 C C . ILE A 1 116 ? -13.710 7.872 1.283 1.00 31.91 206 ILE A C 1
ATOM 754 O O . ILE A 1 116 ? -14.699 8.424 0.802 1.00 32.18 206 ILE A O 1
ATOM 759 N N . GLU A 1 117 ? -13.712 7.270 2.471 1.00 33.39 207 GLU A N 1
ATOM 760 C CA . GLU A 1 117 ? -14.857 7.324 3.387 1.00 34.47 207 GLU A CA 1
ATOM 761 C C . GLU A 1 117 ? -15.273 8.774 3.680 1.00 34.41 207 GLU A C 1
ATOM 762 O O . GLU A 1 117 ? -16.466 9.086 3.706 1.00 34.30 207 GLU A O 1
ATOM 768 N N . SER A 1 118 ? -14.280 9.646 3.891 1.00 33.29 208 SER A N 1
ATOM 769 C CA . SER A 1 118 ? -14.503 11.067 4.183 1.00 31.92 208 SER A CA 1
ATOM 770 C C . SER A 1 118 ? -15.241 11.838 3.086 1.00 31.90 208 SER A C 1
ATOM 771 O O . SER A 1 118 ? -16.081 12.688 3.398 1.00 31.19 208 SER A O 1
ATOM 774 N N . VAL A 1 119 ? -14.927 11.550 1.821 1.00 32.88 209 VAL A N 1
ATOM 775 C CA . VAL A 1 119 ? -15.546 12.265 0.682 1.00 34.10 209 VAL A CA 1
ATOM 776 C C . VAL A 1 119 ? -16.894 11.710 0.201 1.00 35.26 209 VAL A C 1
ATOM 777 O O . VAL A 1 119 ? -17.473 12.273 -0.729 1.00 35.64 209 VAL A O 1
ATOM 781 N N . GLN A 1 120 ? -17.407 10.645 0.825 1.00 36.87 210 GLN A N 1
ATOM 782 C CA . GLN A 1 120 ? -18.661 10.017 0.372 1.00 37.91 210 GLN A CA 1
ATOM 783 C C . GLN A 1 120 ? -19.831 11.009 0.351 1.00 38.05 210 GLN A C 1
ATOM 784 O O . GLN A 1 120 ? -20.578 11.062 -0.631 1.00 38.54 210 GLN A O 1
ATOM 790 N N . HIS A 1 121 ? -19.965 11.805 1.412 1.00 38.50 211 HIS A N 1
ATOM 791 C CA . HIS A 1 121 ? -21.045 12.804 1.499 1.00 39.38 211 HIS A CA 1
ATOM 792 C C . HIS A 1 121 ? -20.854 13.991 0.537 1.00 39.81 211 HIS A C 1
ATOM 793 O O . HIS A 1 121 ? -21.810 14.715 0.256 1.00 43.65 211 HIS A O 1
ATOM 800 N N . ILE A 1 122 ? -19.627 14.203 0.063 1.00 38.54 212 ILE A N 1
ATOM 801 C CA . ILE A 1 122 ? -19.357 15.160 -1.011 1.00 37.52 212 ILE A CA 1
ATOM 802 C C . ILE A 1 122 ? -19.717 14.547 -2.367 1.00 36.75 212 ILE A C 1
ATOM 803 O O . ILE A 1 122 ? -20.334 15.211 -3.193 1.00 35.03 212 ILE A O 1
ATOM 808 N N . LEU A 1 123 ? -19.332 13.291 -2.592 1.00 38.25 213 LEU A N 1
ATOM 809 C CA . LEU A 1 123 ? -19.566 12.621 -3.886 1.00 39.35 213 LEU A CA 1
ATOM 810 C C . LEU A 1 123 ? -21.046 12.369 -4.222 1.00 41.01 213 LEU A C 1
ATOM 811 O O . LEU A 1 123 ? -21.388 12.227 -5.396 1.00 41.55 213 LEU A O 1
ATOM 816 N N . LYS A 1 124 ? -21.908 12.307 -3.203 1.00 42.29 214 LYS A N 1
ATOM 817 C CA . LYS A 1 124 ? -23.360 12.225 -3.411 1.00 43.67 214 LYS A CA 1
ATOM 818 C C . LYS A 1 124 ? -23.887 13.461 -4.167 1.00 43.46 214 LYS A C 1
ATOM 819 O O . LYS A 1 124 ? -24.815 13.346 -4.969 1.00 44.19 214 LYS A O 1
ATOM 825 N N . ASP A 1 125 ? -23.278 14.623 -3.903 1.00 42.07 215 ASP A N 1
ATOM 826 C CA . ASP A 1 125 ? -23.678 15.906 -4.495 1.00 41.21 215 ASP A CA 1
ATOM 827 C C . ASP A 1 125 ? -22.861 16.305 -5.733 1.00 39.75 215 ASP A C 1
ATOM 828 O O . ASP A 1 125 ? -22.975 17.441 -6.194 1.00 38.67 215 ASP A O 1
ATOM 833 N N . VAL A 1 126 ? -22.061 15.386 -6.279 1.00 38.91 216 VAL A N 1
ATOM 834 C CA . VAL A 1 126 ? -21.280 15.645 -7.495 1.00 38.91 216 VAL A CA 1
ATOM 835 C C . VAL A 1 126 ? -21.997 15.014 -8.685 1.00 38.58 216 VAL A C 1
ATOM 836 O O . VAL A 1 126 ? -22.493 13.892 -8.593 1.00 38.68 216 VAL A O 1
ATOM 840 N N . SER A 1 127 ? -22.038 15.746 -9.796 1.00 38.95 217 SER A N 1
ATOM 841 C CA . SER A 1 127 ? -22.705 15.293 -11.019 1.00 39.77 217 SER A CA 1
ATOM 842 C C . SER A 1 127 ? -22.161 16.037 -12.228 1.00 39.00 217 SER A C 1
ATOM 843 O O . SER A 1 127 ? -21.528 17.079 -12.083 1.00 38.68 217 SER A O 1
ATOM 846 N N . GLY A 1 128 ? -22.418 15.493 -13.414 1.00 39.81 218 GLY A N 1
ATOM 847 C CA . GLY A 1 128 ? -22.024 16.126 -14.673 1.00 40.89 218 GLY A CA 1
ATOM 848 C C . GLY A 1 128 ? -20.532 16.385 -14.753 1.00 41.65 218 GLY A C 1
ATOM 849 O O . GLY A 1 128 ? -20.104 17.522 -14.963 1.00 41.95 218 GLY A O 1
ATOM 850 N N . VAL A 1 129 ? -19.750 15.321 -14.565 1.00 41.31 219 VAL A N 1
ATOM 851 C CA . VAL A 1 129 ? -18.293 15.402 -14.571 1.00 40.52 219 VAL A CA 1
ATOM 852 C C . VAL A 1 129 ? -17.835 15.634 -16.010 1.00 40.75 219 VAL A C 1
ATOM 853 O O . VAL A 1 129 ? -17.978 14.748 -16.857 1.00 41.01 219 VAL A O 1
ATOM 857 N N . ARG A 1 130 ? -17.301 16.827 -16.276 1.00 39.61 220 ARG A N 1
ATOM 858 C CA . ARG A 1 130 ? -16.879 17.221 -17.624 1.00 40.29 220 ARG A CA 1
ATOM 859 C C . ARG A 1 130 ? -15.380 17.039 -17.900 1.00 38.92 220 ARG A C 1
ATOM 860 O O . ARG A 1 130 ? -14.982 16.914 -19.062 1.00 38.34 220 ARG A O 1
ATOM 868 N N . ALA A 1 131 ? -14.554 17.053 -16.851 1.00 36.44 221 ALA A N 1
ATOM 869 C CA . ALA A 1 131 ? -13.117 16.795 -16.982 1.00 34.21 221 ALA A CA 1
ATOM 870 C C . ALA A 1 131 ? -12.561 16.137 -15.729 1.00 32.82 221 ALA A C 1
ATOM 871 O O . ALA A 1 131 ? -13.125 16.293 -14.646 1.00 32.34 221 ALA A O 1
ATOM 873 N N . LEU A 1 132 ? -11.460 15.401 -15.894 1.00 31.54 222 LEU A N 1
ATOM 874 C CA . LEU A 1 132 ? -10.770 14.717 -14.791 1.00 31.03 222 LEU A CA 1
ATOM 875 C C . LEU A 1 132 ? -9.279 14.614 -15.068 1.00 28.99 222 LEU A C 1
ATOM 876 O O . LEU A 1 132 ? -8.886 14.031 -16.077 1.00 28.62 222 LEU A O 1
ATOM 881 N N . GLU A 1 133 ? -8.462 15.159 -14.162 1.00 27.31 223 GLU A N 1
ATOM 882 C CA . GLU A 1 133 ? -7.001 15.078 -14.242 1.00 25.54 223 GLU A CA 1
ATOM 883 C C . GLU A 1 133 ? -6.549 15.495 -15.635 1.00 24.81 223 GLU A C 1
ATOM 884 O O . GLU A 1 133 ? -5.867 14.758 -16.345 1.00 25.02 223 GLU A O 1
ATOM 890 N N . SER A 1 134 ? -6.976 16.692 -16.015 1.00 23.94 224 SER A N 1
ATOM 891 C CA . SER A 1 134 ? -6.912 17.154 -17.387 1.00 23.78 224 SER A CA 1
ATOM 892 C C . SER A 1 134 ? -6.057 18.408 -17.428 1.00 23.08 224 SER A C 1
ATOM 893 O O . SER A 1 134 ? -6.185 19.279 -16.566 1.00 22.46 224 SER A O 1
ATOM 896 N N . ALA A 1 135 ? -5.177 18.483 -18.423 1.00 22.90 225 ALA A N 1
ATOM 897 C CA . ALA A 1 135 ? -4.264 19.609 -18.569 1.00 22.94 225 ALA A CA 1
ATOM 898 C C . ALA A 1 135 ? -5.019 20.887 -18.921 1.00 23.37 225 ALA A C 1
ATOM 899 O O . ALA A 1 135 ? -5.992 20.844 -19.667 1.00 24.30 225 ALA A O 1
ATOM 901 N N . VAL A 1 136 ? -4.573 22.006 -18.361 1.00 23.70 226 VAL A N 1
ATOM 902 C CA . VAL A 1 136 ? -5.071 23.332 -18.727 1.00 24.17 226 VAL A CA 1
ATOM 903 C C . VAL A 1 136 ? -3.882 24.254 -18.960 1.00 24.43 226 VAL A C 1
ATOM 904 O O . VAL A 1 136 ? -2.935 24.243 -18.185 1.00 23.95 226 VAL A O 1
ATOM 908 N N . GLN A 1 137 ? -3.945 25.037 -20.032 1.00 25.65 227 GLN A N 1
ATOM 909 C CA . GLN A 1 137 ? -2.894 25.979 -20.393 1.00 27.15 227 GLN A CA 1
ATOM 910 C C . GLN A 1 137 ? -3.519 27.314 -20.780 1.00 28.44 227 GLN A C 1
ATOM 911 O O . GLN A 1 137 ? -4.386 27.365 -21.654 1.00 27.15 227 GLN A O 1
ATOM 917 N N . HIS A 1 138 ? -3.049 28.383 -20.137 1.00 30.17 228 HIS A N 1
ATOM 918 C CA . HIS A 1 138 ? -3.555 29.729 -20.368 1.00 32.80 228 HIS A CA 1
ATOM 919 C C . HIS A 1 138 ? -2.835 30.343 -21.581 1.00 33.45 228 HIS A C 1
ATOM 920 O O . HIS A 1 138 ? -1.604 30.455 -21.582 1.00 32.15 228 HIS A O 1
ATOM 927 N N . GLU A 1 139 ? -3.608 30.753 -22.592 1.00 34.71 229 GLU A N 1
ATOM 928 C CA . GLU A 1 139 ? -3.059 31.215 -23.888 1.00 35.24 229 GLU A CA 1
ATOM 929 C C . GLU A 1 139 ? -2.334 32.564 -23.835 1.00 35.80 229 GLU A C 1
ATOM 930 O O . GLU A 1 139 ? -1.355 32.770 -24.554 1.00 35.97 229 GLU A O 1
ATOM 932 N N . THR A 1 140 ? -2.834 33.479 -23.008 1.00 36.67 230 THR A N 1
ATOM 933 C CA . THR A 1 140 ? -2.244 34.811 -22.822 1.00 37.17 230 THR A CA 1
ATOM 934 C C . THR A 1 140 ? -1.182 34.853 -21.711 1.00 37.57 230 THR A C 1
ATOM 935 O O . THR A 1 140 ? -0.105 35.428 -21.897 1.00 38.68 230 THR A O 1
ATOM 939 N N . LEU A 1 141 ? -1.490 34.242 -20.567 1.00 36.35 231 LEU A N 1
ATOM 940 C CA . LEU A 1 141 ? -0.638 34.312 -19.370 1.00 34.87 231 LEU A CA 1
ATOM 941 C C . LEU A 1 141 ? 0.494 33.283 -19.334 1.00 32.53 231 LEU A C 1
ATOM 942 O O . LEU A 1 141 ? 1.454 33.455 -18.578 1.00 32.58 231 LEU A O 1
ATOM 947 N N . ASN A 1 142 ? 0.370 32.214 -20.121 1.00 30.26 232 ASN A N 1
ATOM 948 C CA . ASN A 1 142 ? 1.462 31.256 -20.348 1.00 28.99 232 ASN A CA 1
ATOM 949 C C . ASN A 1 142 ? 1.922 30.498 -19.099 1.00 27.19 232 ASN A C 1
ATOM 950 O O . ASN A 1 142 ? 3.101 30.506 -18.723 1.00 26.75 232 ASN A O 1
ATOM 955 N N . TYR A 1 143 ? 0.950 29.857 -18.461 1.00 25.38 233 TYR A N 1
ATOM 956 C CA . TYR A 1 143 ? 1.200 28.888 -17.417 1.00 23.57 233 TYR A CA 1
ATOM 957 C C . TYR A 1 143 ? 0.320 27.686 -17.715 1.00 22.38 233 TYR A C 1
ATOM 958 O O . TYR A 1 143 ? -0.661 27.796 -18.445 1.00 22.24 233 TYR A O 1
ATOM 967 N N . ILE A 1 144 ? 0.699 26.540 -17.163 1.00 21.54 234 ILE A N 1
ATOM 968 C CA . ILE A 1 144 ? 0.022 25.270 -17.414 1.00 19.73 234 ILE A CA 1
ATOM 969 C C . ILE A 1 144 ? -0.384 24.660 -16.071 1.00 19.31 234 ILE A C 1
ATOM 970 O O . ILE A 1 144 ? 0.059 25.111 -15.029 1.00 17.97 234 ILE A O 1
ATOM 975 N N . GLY A 1 145 ? -1.253 23.656 -16.092 1.00 19.39 235 GLY A N 1
ATOM 976 C CA . GLY A 1 145 ? -1.589 22.937 -14.876 1.00 19.62 235 GLY A CA 1
ATOM 977 C C . GLY A 1 145 ? -2.456 21.731 -15.131 1.00 20.15 235 GLY A C 1
ATOM 978 O O . GLY A 1 145 ? -2.906 21.511 -16.251 1.00 20.07 235 GLY A O 1
ATOM 979 N N . LEU A 1 146 ? -2.673 20.949 -14.080 1.00 20.50 236 LEU A N 1
ATOM 980 C CA . LEU A 1 146 ? -3.490 19.754 -14.143 1.00 21.06 236 LEU A CA 1
ATOM 981 C C . LEU A 1 146 ? -4.557 19.886 -13.063 1.00 21.65 236 LEU A C 1
ATOM 982 O O . LEU A 1 146 ? -4.254 19.815 -11.876 1.00 22.56 236 LEU A O 1
ATOM 987 N N . LEU A 1 147 ? -5.795 20.134 -13.474 1.00 21.91 237 LEU A N 1
ATOM 988 C CA . LEU A 1 147 ? -6.900 20.265 -12.525 1.00 22.37 237 LEU A CA 1
ATOM 989 C C . LEU A 1 147 ? -7.409 18.874 -12.194 1.00 22.31 237 LEU A C 1
ATOM 990 O O . LEU A 1 147 ? -7.351 17.989 -13.032 1.00 21.94 237 LEU A O 1
ATOM 995 N N . ASP A 1 148 ? -7.877 18.681 -10.965 1.00 22.60 238 ASP A N 1
ATOM 996 C CA . ASP A 1 148 ? -8.361 17.379 -10.519 1.00 22.96 238 ASP A CA 1
ATOM 997 C C . ASP A 1 148 ? -9.657 16.998 -11.205 1.00 24.41 238 ASP A C 1
ATOM 998 O O . ASP A 1 148 ? -9.797 15.872 -11.693 1.00 24.99 238 ASP A O 1
ATOM 1003 N N . CYS A 1 149 ? -10.603 17.930 -11.229 1.00 26.00 239 CYS A N 1
ATOM 1004 C CA . CYS A 1 149 ? -11.955 17.624 -11.659 1.00 27.73 239 CYS A CA 1
ATOM 1005 C C . CYS A 1 149 ? -12.785 18.870 -11.946 1.00 28.77 239 CYS A C 1
ATOM 1006 O O . CYS A 1 149 ? -12.644 19.890 -11.272 1.00 27.91 239 CYS A O 1
ATOM 1009 N N . VAL A 1 150 ? -13.645 18.758 -12.958 1.00 30.78 240 VAL A N 1
ATOM 1010 C CA . VAL A 1 150 ? -14.644 19.773 -13.288 1.00 31.73 240 VAL A CA 1
ATOM 1011 C C . VAL A 1 150 ? -15.995 19.076 -13.321 1.00 32.90 240 VAL A C 1
ATOM 10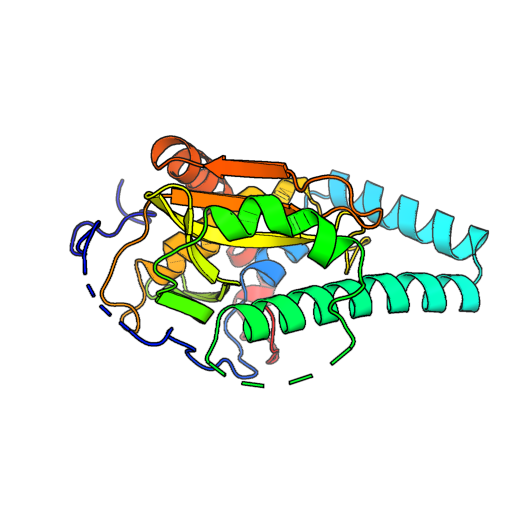12 O O . VAL A 1 150 ? -16.214 18.165 -14.128 1.00 33.19 240 VAL A O 1
ATOM 1016 N N . ALA A 1 151 ? -16.886 19.504 -12.433 1.00 33.60 241 ALA A N 1
ATOM 1017 C CA . ALA A 1 151 ? -18.186 18.870 -12.264 1.00 34.71 241 ALA A CA 1
ATOM 1018 C C . ALA A 1 151 ? -19.134 19.801 -11.530 1.00 36.02 241 ALA A C 1
ATOM 1019 O O . ALA A 1 151 ? -18.714 20.819 -10.979 1.00 36.91 241 ALA A O 1
ATOM 1021 N N . GLU A 1 152 ? -20.414 19.447 -11.527 1.00 38.32 242 GLU A N 1
ATOM 1022 C CA . GLU A 1 152 ? -21.418 20.193 -10.771 1.00 39.39 242 GLU A CA 1
ATOM 1023 C C . GLU A 1 152 ? -21.408 19.705 -9.330 1.00 38.21 242 GLU A C 1
ATOM 1024 O O . GLU A 1 152 ? -21.515 18.508 -9.090 1.00 38.85 242 GLU A O 1
ATOM 1030 N N . TYR A 1 153 ? -21.240 20.630 -8.387 1.00 38.29 243 TYR A N 1
ATOM 1031 C CA . TYR A 1 153 ? -21.405 20.351 -6.960 1.00 38.19 243 TYR A CA 1
ATOM 1032 C C . TYR A 1 153 ? -22.665 21.070 -6.491 1.00 38.71 243 TYR A C 1
ATOM 1033 O O . TYR A 1 153 ? -22.695 22.302 -6.448 1.00 38.30 243 TYR A O 1
ATOM 1042 N N . GLN A 1 154 ? -23.689 20.295 -6.138 1.00 39.64 244 GLN A N 1
ATOM 1043 C CA . GLN A 1 154 ? -25.020 20.822 -5.803 1.00 40.18 244 GLN A CA 1
ATOM 1044 C C . GLN A 1 154 ? -25.571 21.706 -6.942 1.00 40.48 244 GLN A C 1
ATOM 1045 O O . GLN A 1 154 ? -26.049 22.825 -6.710 1.00 40.86 244 GLN A O 1
ATOM 1051 N N . GLY A 1 155 ? -25.463 21.191 -8.171 1.00 39.65 245 GLY A N 1
ATOM 1052 C CA . GLY A 1 155 ? -25.948 21.871 -9.373 1.00 39.93 245 GLY A CA 1
ATOM 1053 C C . GLY A 1 155 ? -25.080 22.972 -9.977 1.00 40.85 245 GLY A C 1
ATOM 1054 O O . GLY A 1 155 ? -25.393 23.459 -11.068 1.00 39.74 245 GLY A O 1
ATOM 1055 N N . LYS A 1 156 ? -23.998 23.359 -9.294 1.00 41.36 246 LYS A N 1
ATOM 1056 C CA . LYS A 1 156 ? -23.162 24.496 -9.701 1.00 41.86 246 LYS A CA 1
ATOM 1057 C C . LYS A 1 156 ? -21.815 23.984 -10.232 1.00 40.62 246 LYS A C 1
ATOM 1058 O O . LYS A 1 156 ? -21.069 23.320 -9.505 1.00 39.89 246 LYS A O 1
ATOM 1064 N N . LEU A 1 157 ? -21.519 24.292 -11.497 1.00 39.20 247 LEU A N 1
ATOM 1065 C CA . LEU A 1 157 ? -20.300 23.818 -12.164 1.00 38.14 247 LEU A CA 1
ATOM 1066 C C . LEU A 1 157 ? -19.077 24.494 -11.569 1.00 37.18 247 LEU A C 1
ATOM 1067 O O . LEU A 1 157 ? -19.069 25.712 -11.393 1.00 36.70 247 LEU A O 1
ATOM 1072 N N . CYS A 1 158 ? -18.047 23.704 -11.267 1.00 36.26 248 CYS A N 1
ATOM 1073 C CA . CYS A 1 158 ? -16.822 24.245 -10.677 1.00 35.45 248 CYS A CA 1
ATOM 1074 C C . CYS A 1 158 ? -15.593 23.378 -10.889 1.00 32.36 248 CYS A C 1
ATOM 1075 O O . CYS A 1 158 ? -15.694 22.175 -11.116 1.00 31.98 248 CYS A O 1
ATOM 1078 N N . VAL A 1 159 ? -14.434 24.024 -10.825 1.00 29.75 249 VAL A N 1
ATOM 1079 C CA . VAL A 1 159 ? -13.160 23.341 -10.682 1.00 28.80 249 VAL A CA 1
ATOM 1080 C C . VAL A 1 159 ? -13.063 22.878 -9.235 1.00 28.12 249 VAL A C 1
ATOM 1081 O O . VAL A 1 159 ? -13.050 23.705 -8.317 1.00 28.20 249 VAL A O 1
ATOM 1085 N N . ILE A 1 160 ? -13.007 21.562 -9.047 1.00 26.79 250 ILE A N 1
ATOM 1086 C CA . ILE A 1 160 ? -12.837 20.953 -7.732 1.00 25.65 250 ILE A CA 1
ATOM 1087 C C . ILE A 1 160 ? -11.383 20.532 -7.577 1.00 24.03 250 ILE A C 1
ATOM 1088 O O . ILE A 1 160 ? -10.800 19.984 -8.509 1.00 23.43 250 ILE A O 1
ATOM 1093 N N . ASP A 1 161 ? -10.801 20.789 -6.408 1.00 22.52 251 ASP A N 1
ATOM 1094 C CA . ASP A 1 161 ? -9.506 20.210 -6.064 1.00 21.62 251 ASP A CA 1
ATOM 1095 C C . ASP A 1 161 ? -9.584 19.488 -4.726 1.00 20.95 251 ASP A C 1
ATOM 1096 O O . ASP A 1 161 ? -9.865 20.089 -3.683 1.00 20.27 251 ASP A O 1
ATOM 1101 N N . TRP A 1 162 ? -9.303 18.191 -4.782 1.00 20.63 252 TRP A N 1
ATOM 1102 C CA . TRP A 1 162 ? -9.350 17.320 -3.622 1.00 20.65 252 TRP A CA 1
ATOM 1103 C C . TRP A 1 162 ? -8.057 17.554 -2.854 1.00 19.83 252 TRP A C 1
ATOM 1104 O O . TRP A 1 162 ? -6.993 17.712 -3.462 1.00 19.45 252 TRP A O 1
ATOM 1115 N N . LYS A 1 163 ? -8.167 17.596 -1.529 1.00 18.98 253 LYS A N 1
ATOM 1116 C CA . LYS A 1 163 ? -7.021 17.724 -0.643 1.00 18.71 253 LYS A CA 1
ATOM 1117 C C . LYS A 1 163 ? -7.103 16.691 0.466 1.00 18.31 253 LYS A C 1
ATOM 1118 O O . LYS A 1 163 ? -8.189 16.360 0.926 1.00 18.61 253 LYS A O 1
ATOM 1124 N N . THR A 1 164 ? -5.943 16.181 0.868 1.00 18.28 254 THR A N 1
ATOM 1125 C CA . THR A 1 164 ? -5.809 15.308 2.034 1.00 18.40 254 THR A CA 1
ATOM 1126 C C . THR A 1 164 ? -5.446 16.165 3.244 1.00 18.73 254 THR A C 1
ATOM 1127 O O . THR A 1 164 ? -4.610 17.069 3.147 1.00 19.06 254 THR A O 1
ATOM 1131 N N . SER A 1 165 ? -6.079 15.877 4.377 1.00 19.00 255 SER A N 1
ATOM 1132 C CA . SER A 1 165 ? -5.799 16.565 5.643 1.00 19.59 255 SER A CA 1
ATOM 1133 C C . SER A 1 165 ? -4.330 16.529 6.037 1.00 19.53 255 SER A C 1
ATOM 1134 O O . SER A 1 165 ? -3.831 17.476 6.640 1.00 20.08 255 SER A O 1
ATOM 1137 N N . GLU A 1 166 ? -3.656 15.427 5.717 1.00 19.89 256 GLU A N 1
ATOM 1138 C CA . GLU A 1 166 ? -2.202 15.365 5.777 1.00 20.20 256 GLU A CA 1
ATOM 1139 C C . GLU A 1 166 ? -1.661 15.813 4.430 1.00 19.65 256 GLU A C 1
ATOM 1140 O O . GLU A 1 166 ? -1.923 15.166 3.413 1.00 18.58 256 GLU A O 1
ATOM 1146 N N . LYS A 1 167 ? -0.921 16.923 4.421 1.00 19.54 257 LYS A N 1
ATOM 1147 C CA . LYS A 1 167 ? -0.368 17.465 3.177 1.00 19.47 257 LYS A CA 1
ATOM 1148 C C . LYS A 1 167 ? 0.585 16.452 2.540 1.00 19.08 257 LYS A C 1
ATOM 1149 O O . LYS A 1 167 ? 1.435 15.889 3.231 1.00 18.11 257 LYS A O 1
ATOM 1155 N N . PRO A 1 168 ? 0.432 16.206 1.227 1.00 18.96 258 PRO A N 1
ATOM 1156 C CA . PRO A 1 168 ? 1.318 15.273 0.537 1.00 19.21 258 PRO A CA 1
ATOM 1157 C C . PRO A 1 168 ? 2.763 15.772 0.331 1.00 19.73 258 PRO A C 1
ATOM 1158 O O . PRO A 1 168 ? 3.676 14.942 0.249 1.00 19.21 258 PRO A O 1
ATOM 1162 N N . LYS A 1 169 ? 2.958 17.091 0.227 1.00 19.91 259 LYS A N 1
ATOM 1163 C CA . LYS A 1 169 ? 4.296 17.698 0.156 1.00 21.17 259 LYS A CA 1
ATOM 1164 C C . LYS A 1 169 ? 4.360 18.814 1.210 1.00 21.83 259 LYS A C 1
ATOM 1165 O O . LYS A 1 169 ? 4.357 20.006 0.885 1.00 21.57 259 LYS A O 1
ATOM 1171 N N . PRO A 1 170 ? 4.405 18.414 2.495 1.00 22.06 260 PRO A N 1
ATOM 1172 C CA . PRO A 1 170 ? 4.126 19.319 3.607 1.00 22.25 260 PRO A CA 1
ATOM 1173 C C . PRO A 1 170 ? 5.116 20.473 3.801 1.00 22.85 260 PRO A C 1
ATOM 1174 O O . PRO A 1 170 ? 4.727 21.509 4.342 1.00 22.81 260 PRO A O 1
ATOM 1178 N N . PHE A 1 171 ? 6.361 20.309 3.359 1.00 23.54 261 PHE A N 1
ATOM 1179 C CA . PHE A 1 171 ? 7.397 21.324 3.578 1.00 24.64 261 PHE A CA 1
ATOM 1180 C C . PHE A 1 171 ? 7.577 22.305 2.414 1.00 25.24 261 PHE A C 1
ATOM 1181 O O . PHE A 1 171 ? 8.392 23.217 2.513 1.00 26.45 261 PHE A O 1
ATOM 1189 N N . ILE A 1 172 ? 6.826 22.124 1.326 1.00 25.79 262 ILE A N 1
ATOM 1190 C CA . ILE A 1 172 ? 6.862 23.049 0.175 1.00 26.01 262 ILE A CA 1
ATOM 1191 C C . ILE A 1 172 ? 5.468 23.505 -0.301 1.00 26.08 262 ILE A C 1
ATOM 1192 O O . ILE A 1 172 ? 5.337 24.083 -1.381 1.00 26.47 262 ILE A O 1
ATOM 1197 N N . GLN A 1 173 ? 4.443 23.267 0.519 1.00 25.96 263 GLN A N 1
ATOM 1198 C CA . GLN A 1 173 ? 3.056 23.606 0.195 1.00 26.08 263 GLN A CA 1
ATOM 1199 C C . GLN A 1 173 ? 2.469 24.349 1.361 1.00 24.86 263 GLN A C 1
ATOM 1200 O O . GLN A 1 173 ? 2.776 24.039 2.506 1.00 25.00 263 GLN A O 1
ATOM 1206 N N . SER A 1 174 ? 1.593 25.298 1.065 1.00 24.69 264 SER A N 1
ATOM 1207 C CA . SER A 1 174 ? 0.768 25.933 2.076 1.00 24.25 264 SER A CA 1
ATOM 1208 C C . SER A 1 174 ? -0.676 25.685 1.706 1.00 23.73 264 SER A C 1
ATOM 1209 O O . SER A 1 174 ? -1.104 26.015 0.602 1.00 23.18 264 SER A O 1
ATOM 1212 N N . THR A 1 175 ? -1.422 25.117 2.648 1.00 23.75 265 THR A N 1
ATOM 1213 C CA . THR A 1 175 ? -2.873 24.969 2.545 1.00 23.85 265 THR A CA 1
ATOM 1214 C C . THR A 1 175 ? -3.583 26.291 2.243 1.00 23.54 265 THR A C 1
ATOM 1215 O O . THR A 1 175 ? -4.613 26.310 1.570 1.00 23.41 265 THR A O 1
ATOM 1219 N N . PHE A 1 176 ? -3.014 27.398 2.708 1.00 23.78 266 PHE A N 1
ATOM 1220 C CA . PHE A 1 176 ? -3.632 28.712 2.527 1.00 23.93 266 PHE A CA 1
ATOM 1221 C C . PHE A 1 176 ? -3.495 29.238 1.094 1.00 23.10 266 PHE A C 1
ATOM 1222 O O . PHE A 1 176 ? -4.184 30.185 0.738 1.00 23.88 266 PHE A O 1
ATOM 1230 N N . ASP A 1 177 ? -2.640 28.609 0.278 1.00 22.25 267 ASP A N 1
ATOM 1231 C CA . ASP A 1 177 ? -2.609 28.843 -1.183 1.00 21.83 267 ASP A CA 1
ATOM 1232 C C . ASP A 1 177 ? -3.630 28.045 -1.999 1.00 21.40 267 ASP A C 1
ATOM 1233 O O . ASP A 1 177 ? -3.735 28.254 -3.205 1.00 21.91 267 ASP A O 1
ATOM 1238 N N . ASN A 1 178 ? -4.397 27.158 -1.370 1.00 20.90 268 ASN A N 1
ATOM 1239 C CA . ASN A 1 178 ? -5.319 26.294 -2.114 1.00 20.31 268 ASN A CA 1
ATOM 1240 C C . ASN A 1 178 ? -6.385 27.045 -2.939 1.00 20.68 268 ASN A C 1
ATOM 1241 O O . ASN A 1 178 ? -6.705 26.607 -4.048 1.00 20.61 268 ASN A O 1
ATOM 1246 N N . PRO A 1 179 ? -6.935 28.164 -2.417 1.00 20.69 269 PRO A N 1
ATOM 1247 C CA . PRO A 1 179 ? -7.846 28.967 -3.256 1.00 21.22 269 PRO A CA 1
ATOM 1248 C C . PRO A 1 179 ? -7.192 29.534 -4.524 1.00 21.37 269 PRO A C 1
ATOM 1249 O O . PRO A 1 179 ? -7.839 29.594 -5.564 1.00 21.85 269 PRO A O 1
ATOM 1253 N N . LEU A 1 180 ? -5.923 29.923 -4.429 1.00 21.58 270 LEU A N 1
ATOM 1254 C CA . LEU A 1 180 ? -5.182 30.442 -5.576 1.00 22.03 270 LEU A CA 1
ATOM 1255 C C . LEU A 1 180 ? -4.956 29.387 -6.659 1.00 21.82 270 LEU A C 1
ATOM 1256 O O . LEU A 1 180 ? -5.006 29.700 -7.844 1.00 22.18 270 LEU A O 1
ATOM 1261 N N . GLN A 1 181 ? -4.699 28.147 -6.248 1.00 21.79 271 GLN A N 1
ATOM 1262 C CA . GLN A 1 181 ? -4.517 27.033 -7.182 1.00 21.47 271 GLN A CA 1
ATOM 1263 C C . GLN A 1 181 ? -5.788 26.765 -7.980 1.00 21.65 271 GLN A C 1
ATOM 1264 O O . GLN A 1 181 ? -5.723 26.495 -9.185 1.00 21.32 271 GLN A O 1
ATOM 1270 N N . VAL A 1 182 ? -6.930 26.822 -7.299 1.00 21.57 272 VAL A N 1
ATOM 1271 C CA . VAL A 1 182 ? -8.220 26.593 -7.939 1.00 22.22 272 VAL A CA 1
ATOM 1272 C C . VAL A 1 182 ? -8.508 27.685 -8.969 1.00 22.46 272 VAL A C 1
ATOM 1273 O O . VAL A 1 182 ? -8.850 27.370 -10.105 1.00 22.39 272 VAL A O 1
ATOM 1277 N N . VAL A 1 183 ? -8.357 28.952 -8.572 1.00 23.03 273 VAL A N 1
ATOM 1278 C CA . VAL A 1 183 ? -8.609 30.080 -9.494 1.00 23.30 273 VAL A CA 1
ATOM 1279 C C . VAL A 1 183 ? -7.633 30.109 -10.686 1.00 23.78 273 VAL A C 1
ATOM 1280 O O . VAL A 1 183 ? -8.015 30.510 -11.791 1.00 24.23 273 VAL A O 1
ATOM 1284 N N . ALA A 1 184 ? -6.389 29.688 -10.456 1.00 23.56 274 ALA A N 1
ATOM 1285 C CA . ALA A 1 184 ? -5.416 29.514 -11.541 1.00 23.40 274 ALA A CA 1
ATOM 1286 C C . ALA A 1 184 ? -5.895 28.505 -12.584 1.00 23.22 274 ALA A C 1
ATOM 1287 O O . ALA A 1 184 ? -5.777 28.757 -13.784 1.00 23.35 274 ALA A O 1
ATOM 1289 N N . TYR A 1 185 ? -6.448 27.382 -12.132 1.00 23.07 275 TYR A N 1
ATOM 1290 C CA . TYR A 1 185 ? -6.930 26.351 -13.050 1.00 24.04 275 TYR A CA 1
ATOM 1291 C C . TYR A 1 185 ? -8.147 26.807 -13.863 1.00 25.24 275 TYR A C 1
ATOM 1292 O O . TYR A 1 185 ? -8.185 26.630 -15.088 1.00 24.09 275 TYR A O 1
ATOM 1301 N N . MET A 1 186 ? -9.143 27.364 -13.176 1.00 27.23 276 MET A N 1
ATOM 1302 C CA . MET A 1 186 ? -10.349 27.873 -13.852 1.00 29.10 276 MET A CA 1
ATOM 1303 C C . MET A 1 186 ? -10.027 29.002 -14.836 1.00 28.99 276 MET A C 1
ATOM 1304 O O . MET A 1 186 ? -10.533 28.999 -15.950 1.00 29.27 276 MET A O 1
ATOM 1309 N N . GLY A 1 187 ? -9.161 29.930 -14.445 1.00 29.44 277 GLY A N 1
ATOM 1310 C CA . GLY A 1 187 ? -8.680 30.957 -15.366 1.00 30.47 277 GLY A CA 1
ATOM 1311 C C . GLY A 1 187 ? -8.007 30.374 -16.601 1.00 31.39 277 GLY A C 1
ATOM 1312 O O . GLY A 1 187 ? -8.335 30.753 -17.724 1.00 32.00 277 GLY A O 1
ATOM 1313 N N . ALA A 1 188 ? -7.085 29.435 -16.382 1.00 31.54 278 ALA A N 1
ATOM 1314 C CA . ALA A 1 188 ? -6.396 28.727 -17.464 1.00 31.45 278 ALA A CA 1
ATOM 1315 C C . ALA A 1 188 ? -7.373 28.018 -18.390 1.00 31.90 278 ALA A C 1
ATOM 1316 O O . ALA A 1 188 ? -7.309 28.189 -19.609 1.00 31.22 278 ALA A O 1
ATOM 1318 N N . MET A 1 189 ? -8.278 27.240 -17.802 1.00 32.45 279 MET A N 1
ATOM 1319 C CA . MET A 1 189 ? -9.297 26.508 -18.559 1.00 33.49 279 MET A CA 1
ATOM 1320 C C . MET A 1 189 ? -10.198 27.440 -19.387 1.00 35.04 279 MET A C 1
ATOM 1321 O O . MET A 1 189 ? -10.529 27.123 -20.528 1.00 35.60 279 MET A O 1
ATOM 1326 N N . ASN A 1 190 ? -10.577 28.582 -18.811 1.00 35.58 280 ASN A N 1
ATOM 1327 C CA . ASN A 1 190 ? -11.409 29.572 -19.510 1.00 36.92 280 ASN A CA 1
ATOM 1328 C C . ASN A 1 190 ? -10.704 30.247 -20.691 1.00 37.31 280 ASN A C 1
ATOM 1329 O O . ASN A 1 190 ? -11.369 30.821 -21.548 1.00 39.16 280 ASN A O 1
ATOM 1334 N N . HIS A 1 191 ? -9.374 30.199 -20.721 1.00 37.16 281 HIS A N 1
ATOM 1335 C CA . HIS A 1 191 ? -8.589 30.731 -21.832 1.00 36.46 281 HIS A CA 1
ATOM 1336 C C . HIS A 1 191 ? -7.717 29.646 -22.480 1.00 34.41 281 HIS A C 1
ATOM 1337 O O . HIS A 1 191 ? -6.526 29.840 -22.728 1.00 33.59 281 HIS A O 1
ATOM 1344 N N . ASP A 1 192 ? -8.354 28.515 -22.775 1.00 33.69 282 ASP A N 1
ATOM 1345 C CA . ASP A 1 192 ? -7.704 27.342 -23.352 1.00 34.83 282 ASP A CA 1
ATOM 1346 C C . ASP A 1 192 ? -8.618 26.774 -24.432 1.00 35.20 282 ASP A C 1
ATOM 1347 O O . ASP A 1 192 ? -9.709 26.272 -24.125 1.00 35.08 282 ASP A O 1
ATOM 1352 N N . THR A 1 193 ? -8.152 26.810 -25.684 1.00 35.74 283 THR A N 1
ATOM 1353 C CA . THR A 1 193 ? -8.972 26.398 -26.840 1.00 36.01 283 THR A CA 1
ATOM 1354 C C . THR A 1 193 ? -9.378 24.918 -26.835 1.00 36.27 283 THR A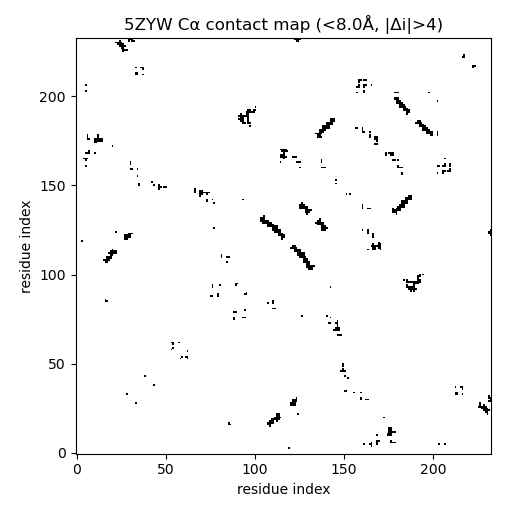 C 1
ATOM 1355 O O . THR A 1 193 ? -10.311 24.543 -27.544 1.00 35.61 283 THR A O 1
ATOM 1359 N N . ASN A 1 194 ? -8.692 24.087 -26.043 1.00 37.03 284 ASN A N 1
ATOM 1360 C CA . ASN A 1 194 ? -9.116 22.695 -25.824 1.00 38.12 284 ASN A CA 1
ATOM 1361 C C . ASN A 1 194 ? -10.431 22.563 -25.031 1.00 37.76 284 ASN A C 1
ATOM 1362 O O . ASN A 1 194 ? -11.052 21.503 -25.055 1.00 37.14 284 ASN A O 1
ATOM 1367 N N . TYR A 1 195 ? -10.837 23.619 -24.323 1.00 39.15 285 TYR A N 1
ATOM 1368 C CA . TYR A 1 195 ? -12.106 23.641 -23.591 1.00 40.75 285 TYR A CA 1
ATOM 1369 C C . TYR A 1 195 ? -13.080 24.626 -24.233 1.00 42.00 285 TYR A C 1
ATOM 1370 O O . TYR A 1 195 ? -12.757 25.810 -24.388 1.00 41.82 285 TYR A O 1
ATOM 1379 N N . SER A 1 196 ? -14.266 24.126 -24.593 1.00 43.29 286 SER A N 1
ATOM 1380 C CA . SER A 1 196 ? -15.300 24.920 -25.274 1.00 44.26 286 SER A CA 1
ATOM 1381 C C . SER A 1 196 ? -16.335 25.537 -24.322 1.00 46.06 286 SER A C 1
ATOM 1382 O O . SER A 1 196 ? -17.229 26.256 -24.774 1.00 46.90 286 SER A O 1
ATOM 1385 N N . PHE A 1 197 ? -16.213 25.263 -23.021 1.00 46.39 287 PHE A N 1
ATOM 1386 C CA . PHE A 1 197 ? -17.114 25.831 -22.010 1.00 46.14 287 PHE A CA 1
ATOM 1387 C C . PHE A 1 197 ? -16.339 26.702 -21.029 1.00 45.05 287 PHE A C 1
ATOM 1388 O O . PHE A 1 197 ? -15.107 26.741 -21.050 1.00 45.08 287 PHE A O 1
ATOM 1396 N N . GLN A 1 198 ? -17.086 27.416 -20.195 1.00 44.12 288 GLN A N 1
ATOM 1397 C CA . GLN A 1 198 ? -16.539 28.275 -19.153 1.00 43.38 288 GLN A CA 1
ATOM 1398 C C . GLN A 1 198 ? -16.865 27.656 -17.794 1.00 41.39 288 GLN A C 1
ATOM 1399 O O . GLN A 1 198 ? -17.801 26.865 -17.670 1.00 40.99 288 GLN A O 1
ATOM 1405 N N . VAL A 1 199 ? -16.069 28.007 -16.788 1.00 39.51 289 VAL A N 1
ATOM 1406 C CA . VAL A 1 199 ? -16.347 27.644 -15.398 1.00 38.55 289 VAL A CA 1
ATOM 1407 C C . VAL A 1 199 ? -16.219 28.902 -14.532 1.00 37.60 289 VAL A C 1
ATOM 1408 O O . VAL A 1 199 ? -15.232 29.640 -14.626 1.00 36.72 289 VAL A O 1
ATOM 1412 N N . GLN A 1 200 ? -17.239 29.152 -13.715 1.00 37.25 290 GLN A N 1
ATOM 1413 C CA . GLN A 1 200 ? -17.327 30.377 -12.919 1.00 37.80 290 GLN A CA 1
ATOM 1414 C C . GLN A 1 200 ? -17.102 30.192 -11.407 1.00 37.88 290 GLN A C 1
ATOM 1415 O O . GLN A 1 200 ? -16.799 31.166 -10.718 1.00 37.14 290 GLN A O 1
ATOM 1417 N N . CYS A 1 201 ? -17.234 28.963 -10.898 1.00 37.93 291 CYS A N 1
ATOM 1418 C CA . CYS A 1 201 ? -17.071 28.678 -9.467 1.00 37.73 291 CYS A CA 1
ATOM 1419 C C . CYS A 1 201 ? -15.914 27.715 -9.190 1.00 36.25 291 CYS A C 1
ATOM 1420 O O . CYS A 1 201 ? -15.428 27.030 -10.090 1.00 35.94 291 CYS A O 1
ATOM 1423 N N . GLY A 1 202 ? -15.480 27.684 -7.933 1.00 34.45 292 GLY A N 1
ATOM 1424 C CA . GLY A 1 202 ? -14.420 26.789 -7.472 1.00 32.56 292 GLY A CA 1
ATOM 1425 C C . GLY A 1 202 ? -14.852 26.049 -6.222 1.00 31.90 292 GLY A C 1
ATOM 1426 O O . GLY A 1 202 ? -15.734 26.510 -5.492 1.00 32.31 292 GLY A O 1
ATOM 1427 N N . LEU A 1 203 ? -14.237 24.893 -5.984 1.00 29.74 293 LEU A N 1
ATOM 1428 C CA . LEU A 1 203 ? -14.492 24.105 -4.788 1.00 27.90 293 LEU A CA 1
ATOM 1429 C C . LEU A 1 203 ? -13.221 23.417 -4.318 1.00 26.42 293 LEU A C 1
ATOM 1430 O O . LEU A 1 203 ? -12.561 22.738 -5.098 1.00 25.60 293 LEU A O 1
ATOM 1435 N N . ILE A 1 204 ? -12.895 23.595 -3.039 1.00 25.03 294 ILE A N 1
ATOM 1436 C CA . ILE A 1 204 ? -11.829 22.843 -2.381 1.00 24.10 294 ILE A CA 1
ATOM 1437 C C . ILE A 1 204 ? -12.480 21.855 -1.429 1.00 23.45 294 ILE A C 1
ATOM 1438 O O . ILE A 1 204 ? -13.359 22.233 -0.657 1.00 23.59 294 ILE A O 1
ATOM 1443 N N . VAL A 1 205 ? -12.037 20.601 -1.487 1.00 22.51 295 VAL A N 1
ATOM 1444 C CA . VAL A 1 205 ? -12.545 19.539 -0.626 1.00 22.10 295 VAL A CA 1
ATOM 1445 C C . VAL A 1 205 ? -11.391 18.961 0.187 1.00 21.75 295 VAL A C 1
ATOM 1446 O O . VAL A 1 205 ? -10.445 18.410 -0.374 1.00 21.48 295 VAL A O 1
ATOM 1450 N N . VAL A 1 206 ? -11.477 19.099 1.505 1.00 21.35 296 VAL A N 1
ATOM 1451 C CA . VAL A 1 206 ? -10.497 18.531 2.417 1.00 21.61 296 VAL A CA 1
ATOM 1452 C C . VAL A 1 206 ? -11.051 17.215 2.972 1.00 21.97 296 VAL A C 1
ATOM 1453 O O . VAL A 1 206 ? -11.982 17.225 3.774 1.00 21.56 296 VAL A O 1
ATOM 1457 N N . ALA A 1 207 ? -10.481 16.097 2.521 1.00 22.39 297 ALA A N 1
ATOM 1458 C CA . ALA A 1 207 ? -10.790 14.771 3.060 1.00 22.68 297 ALA A CA 1
ATOM 1459 C C . ALA A 1 207 ? -9.904 14.486 4.278 1.00 22.46 297 ALA A C 1
ATOM 1460 O O . ALA A 1 207 ? -8.709 14.774 4.259 1.00 22.33 297 ALA A O 1
ATOM 1462 N N . TYR A 1 208 ? -10.492 13.926 5.332 1.00 22.71 298 TYR A N 1
ATOM 1463 C CA . TYR A 1 208 ? -9.770 13.633 6.573 1.00 23.46 298 TYR A CA 1
ATOM 1464 C C . TYR A 1 208 ? -9.335 12.176 6.663 1.00 25.01 298 TYR A C 1
ATOM 1465 O O . TYR A 1 208 ? -10.102 11.273 6.310 1.00 26.46 298 TYR A O 1
ATOM 1474 N N . LYS A 1 209 ? -8.101 11.959 7.126 1.00 25.73 299 LYS A N 1
ATOM 1475 C CA . LYS A 1 209 ? -7.510 10.616 7.202 1.00 27.11 299 LYS A CA 1
ATOM 1476 C C . LYS A 1 209 ? -8.283 9.656 8.106 1.00 26.98 299 LYS A C 1
ATOM 1477 O O . LYS A 1 209 ? -8.272 8.456 7.861 1.00 27.57 299 LYS A O 1
ATOM 1483 N N . ASP A 1 210 ? -8.946 10.177 9.138 1.00 27.11 300 ASP A N 1
ATOM 1484 C CA . ASP A 1 210 ? -9.698 9.335 10.081 1.00 27.75 300 ASP A CA 1
ATOM 1485 C C . ASP A 1 210 ? -11.137 8.971 9.653 1.00 28.75 300 ASP A C 1
ATOM 1486 O O . ASP A 1 210 ? -11.853 8.339 10.419 1.00 29.65 300 ASP A O 1
ATOM 1491 N N . GLY A 1 211 ? -11.566 9.388 8.459 1.00 29.87 301 GLY A N 1
ATOM 1492 C CA . GLY A 1 211 ? -12.910 9.077 7.954 1.00 30.12 301 GLY A CA 1
ATOM 1493 C C . GLY A 1 211 ? -14.010 10.071 8.302 1.00 30.69 301 GLY A C 1
ATOM 1494 O O . GLY A 1 211 ? -15.149 9.905 7.856 1.00 29.93 301 GLY A O 1
ATOM 1495 N N . SER A 1 212 ? -13.680 11.094 9.096 1.00 31.12 302 SER A N 1
ATOM 1496 C CA . SER A 1 212 ? -14.606 12.185 9.422 1.00 32.03 302 SER A CA 1
ATOM 1497 C C . SER A 1 212 ? -15.098 12.846 8.130 1.00 31.53 302 SER A C 1
ATOM 1498 O O . SER A 1 212 ? -14.358 12.866 7.147 1.00 31.95 302 SER A O 1
ATOM 1501 N N . PRO A 1 213 ? -16.344 13.377 8.117 1.00 31.25 303 PRO A N 1
ATOM 1502 C CA . PRO A 1 213 ? -16.876 13.979 6.880 1.00 30.14 303 PRO A CA 1
ATOM 1503 C C . PRO A 1 213 ? -16.000 15.098 6.298 1.00 29.15 303 PRO A C 1
ATOM 1504 O O . PRO A 1 213 ? -15.533 15.963 7.041 1.00 28.22 303 PRO A O 1
ATOM 1508 N N . ALA A 1 214 ? -15.791 15.067 4.982 1.00 28.28 304 ALA A N 1
ATOM 1509 C CA . ALA A 1 214 ? -14.946 16.046 4.297 1.00 27.83 304 ALA A CA 1
ATOM 1510 C C . ALA A 1 214 ? -15.562 17.443 4.322 1.00 28.64 304 ALA A C 1
ATOM 1511 O O . ALA A 1 214 ? -16.788 17.591 4.331 1.00 28.51 304 ALA A O 1
ATOM 1513 N N . HIS A 1 215 ? -14.699 18.455 4.350 1.00 29.16 305 HIS A N 1
ATOM 1514 C CA . HIS A 1 215 ? -15.126 19.845 4.394 1.00 29.91 305 HIS A CA 1
ATOM 1515 C C . HIS A 1 215 ? -15.076 20.433 2.984 1.00 30.10 305 HIS A C 1
ATOM 1516 O O . HIS A 1 215 ? -14.011 20.429 2.362 1.00 28.93 305 HIS A O 1
ATOM 1523 N N . PRO A 1 216 ? -16.225 20.930 2.474 1.00 30.65 306 PRO A N 1
ATOM 1524 C CA . PRO A 1 216 ? -16.238 21.678 1.224 1.00 30.75 306 PRO A CA 1
ATOM 1525 C C . PRO A 1 216 ? -16.095 23.176 1.473 1.00 31.67 306 PRO A C 1
ATOM 1526 O O . PRO A 1 216 ? -16.772 23.721 2.347 1.00 32.21 306 PRO A O 1
ATOM 1530 N N . HIS A 1 217 ? -15.206 23.821 0.723 1.00 32.15 307 HIS A N 1
ATOM 1531 C CA . HIS A 1 217 ? -15.084 25.273 0.717 1.00 32.92 307 HIS A CA 1
ATOM 1532 C C . HIS A 1 217 ? -15.475 25.726 -0.685 1.00 33.67 307 HIS A C 1
ATOM 1533 O O . HIS A 1 217 ? -14.647 25.774 -1.597 1.00 33.26 307 HIS A O 1
ATOM 1540 N N . PHE A 1 218 ? -16.766 26.005 -0.855 1.00 34.90 308 PHE A N 1
ATOM 1541 C CA . PHE A 1 218 ? -17.302 26.441 -2.141 1.00 35.66 308 PHE A CA 1
ATOM 1542 C C . PHE A 1 218 ? -16.994 27.919 -2.366 1.00 34.85 308 PHE A C 1
ATOM 1543 O O . PHE A 1 218 ? -17.169 28.737 -1.470 1.00 34.41 308 PHE A O 1
ATOM 1551 N N . MET A 1 219 ? -16.556 28.241 -3.579 1.00 36.07 309 MET A N 1
ATOM 1552 C CA . MET A 1 219 ? -16.171 29.597 -3.955 1.00 37.12 309 MET A CA 1
ATOM 1553 C C . MET A 1 219 ? -17.022 30.046 -5.135 1.00 36.80 309 MET A C 1
ATOM 1554 O O . MET A 1 219 ? -16.893 29.504 -6.235 1.00 36.12 309 MET A O 1
ATOM 1559 N N . ASP A 1 220 ? -17.900 31.022 -4.900 1.00 36.72 310 ASP A N 1
ATOM 1560 C CA . ASP A 1 220 ? -18.728 31.590 -5.975 1.00 37.15 310 ASP A CA 1
ATOM 1561 C C . ASP A 1 220 ? -17.899 32.497 -6.897 1.00 36.91 310 ASP A C 1
ATOM 1562 O O . ASP A 1 220 ? -16.722 32.759 -6.630 1.00 36.14 310 ASP A O 1
ATOM 1567 N N . ALA A 1 221 ? -18.522 32.963 -7.980 1.00 37.66 311 ALA A N 1
ATOM 1568 C CA . ALA A 1 221 ? -17.856 33.806 -8.982 1.00 37.52 311 ALA A CA 1
ATOM 1569 C C . ALA A 1 221 ? -17.180 35.035 -8.386 1.00 38.13 311 ALA A C 1
ATOM 1570 O O . ALA A 1 221 ? -16.059 35.370 -8.771 1.00 38.08 311 ALA A O 1
ATOM 1572 N N . GLU A 1 222 ? -17.854 35.685 -7.438 1.00 38.92 312 GLU A N 1
ATOM 1573 C CA . GLU A 1 222 ? -17.313 36.874 -6.766 1.00 39.94 312 GLU A CA 1
ATOM 1574 C C . GLU A 1 222 ? -16.027 36.577 -5.985 1.00 38.23 312 GLU A C 1
ATOM 1575 O O . GLU A 1 222 ? -15.051 37.328 -6.084 1.00 36.91 312 GLU A O 1
ATOM 1581 N N . LEU A 1 223 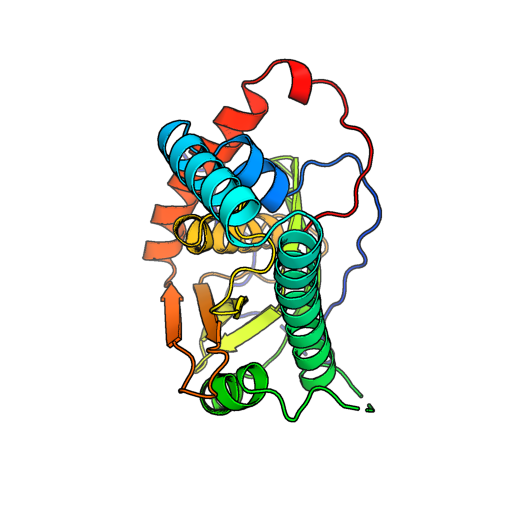? -16.041 35.498 -5.202 1.00 36.22 313 LEU A N 1
ATOM 1582 C CA . LEU A 1 223 ? -14.873 35.110 -4.399 1.00 35.67 313 LEU A CA 1
ATOM 1583 C C . LEU A 1 223 ? -13.706 34.650 -5.280 1.00 34.18 313 LEU A C 1
ATOM 1584 O O . LEU A 1 223 ? -12.554 34.983 -5.000 1.00 32.93 313 LEU A O 1
ATOM 1589 N N . CYS A 1 224 ? -14.008 33.891 -6.337 1.00 33.72 314 CYS A N 1
ATOM 1590 C CA . CYS A 1 224 ? -12.987 33.480 -7.316 1.00 34.01 314 CYS A CA 1
ATOM 1591 C C . CYS A 1 224 ? -12.254 34.680 -7.939 1.00 34.11 314 CYS A C 1
ATOM 1592 O O . CYS A 1 224 ? -11.029 34.653 -8.069 1.00 33.82 314 CYS A O 1
ATOM 1595 N N . SER A 1 225 ? -13.007 35.726 -8.293 1.00 34.36 315 SER A N 1
ATOM 1596 C CA . SER A 1 225 ? -12.445 36.982 -8.817 1.00 33.99 315 SER A CA 1
ATOM 1597 C C . SER A 1 225 ? -11.529 37.679 -7.824 1.00 33.65 315 SER A C 1
ATOM 1598 O O . SER A 1 225 ? -10.498 38.237 -8.215 1.00 33.74 315 SER A O 1
ATOM 1601 N N . GLN A 1 226 ? -11.908 37.659 -6.547 1.00 33.35 316 GLN A N 1
ATOM 1602 C CA . GLN A 1 226 ? -11.071 38.233 -5.493 1.00 33.76 316 GLN A CA 1
ATOM 1603 C C . GLN A 1 226 ? -9.735 37.482 -5.379 1.00 33.00 316 GLN A C 1
ATOM 1604 O O . GLN A 1 226 ? -8.674 38.112 -5.327 1.00 33.77 316 GLN A O 1
ATOM 1608 N N . TYR A 1 227 ? -9.792 36.148 -5.362 1.00 31.36 317 TYR A N 1
ATOM 1609 C CA . TYR A 1 227 ? -8.574 35.313 -5.291 1.00 30.97 317 TYR A CA 1
ATOM 1610 C C . TYR A 1 227 ? -7.756 35.332 -6.588 1.00 30.15 317 TYR A C 1
ATOM 1611 O O . TYR A 1 227 ? -6.543 35.236 -6.541 1.00 29.33 317 TYR A O 1
ATOM 1620 N N . TRP A 1 228 ? -8.424 35.445 -7.733 1.00 32.17 318 TRP A N 1
ATOM 1621 C CA . TRP A 1 228 ? -7.753 35.566 -9.041 1.00 33.20 318 TRP A CA 1
ATOM 1622 C C . TRP A 1 228 ? -6.770 36.739 -9.086 1.00 32.97 318 TRP A C 1
ATOM 1623 O O . TRP A 1 228 ? -5.652 36.606 -9.593 1.00 33.17 318 TRP A O 1
ATOM 1634 N N . THR A 1 229 ? -7.194 37.878 -8.549 1.00 32.51 319 THR A N 1
ATOM 1635 C CA . THR A 1 229 ? -6.338 39.051 -8.403 1.00 32.60 319 THR A CA 1
ATOM 1636 C C . THR A 1 229 ? -5.074 38.722 -7.620 1.00 32.94 319 THR A C 1
ATOM 1637 O O . THR A 1 229 ? -3.986 39.151 -7.994 1.00 34.75 319 THR A O 1
ATOM 1641 N N . LYS A 1 230 ? -5.223 37.969 -6.534 1.00 33.80 320 LYS A N 1
ATOM 1642 C CA . LYS A 1 230 ? -4.070 37.517 -5.749 1.00 33.99 320 LYS A CA 1
ATOM 1643 C C . LYS A 1 230 ? -3.190 36.531 -6.529 1.00 32.32 320 LYS A C 1
ATOM 1644 O O . LYS A 1 230 ? -1.967 36.581 -6.408 1.00 32.59 320 LYS A O 1
ATOM 1650 N N . TRP A 1 231 ? -3.803 35.651 -7.321 1.00 31.20 321 TRP A N 1
ATOM 1651 C CA . TRP A 1 231 ? -3.044 34.745 -8.21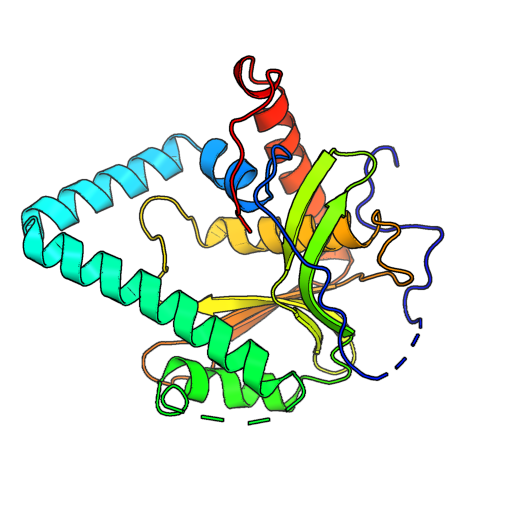2 1.00 31.64 321 TRP A CA 1
ATOM 1652 C C . TRP A 1 231 ? -2.172 35.504 -9.219 1.00 32.18 321 TRP A C 1
ATOM 1653 O O . TRP A 1 231 ? -1.003 35.167 -9.390 1.00 32.45 321 TRP A O 1
ATOM 1664 N N . LEU A 1 232 ? -2.730 36.527 -9.865 1.00 33.78 322 LEU A N 1
ATOM 1665 C CA . LEU A 1 232 ? -1.965 37.349 -10.825 1.00 34.36 322 LEU A CA 1
ATOM 1666 C C . LEU A 1 232 ? -0.772 38.048 -10.187 1.00 35.46 322 LEU A C 1
ATOM 1667 O O . LEU A 1 232 ? 0.274 38.181 -10.818 1.00 36.79 322 LEU A O 1
ATOM 1672 N N . LEU A 1 233 ? -0.937 38.495 -8.943 1.00 37.04 323 LEU A N 1
ATOM 1673 C CA . LEU A 1 233 ? 0.178 39.046 -8.161 1.00 38.11 323 LEU A CA 1
ATOM 1674 C C . LEU A 1 233 ? 1.280 38.008 -7.910 1.00 37.85 323 LEU A C 1
ATOM 1675 O O . LEU A 1 233 ? 2.465 38.358 -7.898 1.00 37.79 323 LEU A O 1
ATOM 1680 N N . ARG A 1 234 ? 0.893 36.749 -7.692 1.00 35.82 324 ARG A N 1
ATOM 168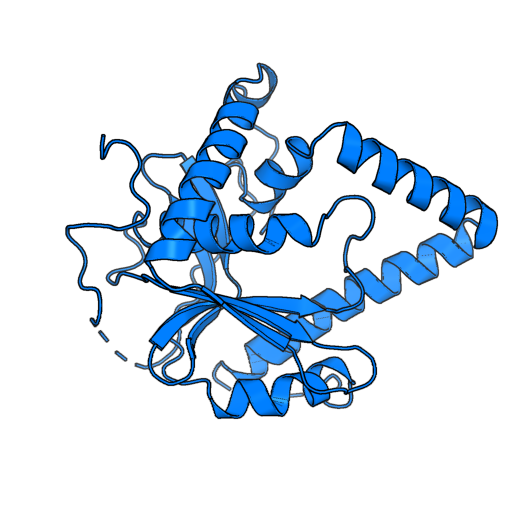1 C CA . ARG A 1 234 ? 1.871 35.657 -7.562 1.00 34.86 324 ARG A CA 1
ATOM 1682 C C . ARG A 1 234 ? 2.541 35.328 -8.907 1.00 34.36 324 ARG A C 1
ATOM 1683 O O . ARG A 1 234 ? 3.750 35.112 -8.961 1.00 32.64 324 ARG A O 1
ATOM 1691 N N . LEU A 1 235 ? 1.748 35.304 -9.976 1.00 36.11 325 LEU A N 1
ATOM 1692 C CA . LEU A 1 235 ? 2.235 34.975 -11.320 1.00 38.28 325 LEU A CA 1
ATOM 1693 C C . LEU A 1 235 ? 3.191 36.035 -11.863 1.00 41.31 325 LEU A C 1
ATOM 1694 O O . LEU A 1 235 ? 4.209 35.696 -12.466 1.00 41.70 325 LEU A O 1
ATOM 1699 N N . GLU A 1 236 ? 2.866 37.309 -11.651 1.00 45.09 326 GLU A N 1
ATOM 1700 C CA . GLU A 1 236 ? 3.772 38.406 -12.027 1.00 48.56 326 GLU A CA 1
ATOM 1701 C C . GLU A 1 236 ? 5.060 38.404 -11.195 1.00 48.81 326 GLU A C 1
ATOM 1702 O O . GLU A 1 236 ? 6.146 38.608 -11.735 1.00 49.93 326 GLU A O 1
ATOM 1708 N N . GLU A 1 237 ? 4.934 38.157 -9.894 1.00 49.98 327 GLU A N 1
ATOM 1709 C CA . GLU A 1 237 ? 6.094 38.027 -8.997 1.00 51.66 327 GLU A CA 1
ATOM 1710 C C . GLU A 1 237 ? 7.053 36.913 -9.438 1.00 51.88 327 GLU A C 1
ATOM 1711 O O . GLU A 1 237 ? 8.267 37.034 -9.261 1.00 53.95 327 GLU A O 1
ATOM 1717 N N . TYR A 1 238 ? 6.501 35.839 -10.002 1.00 51.44 328 TYR A N 1
ATOM 1718 C CA . TYR A 1 238 ? 7.297 34.753 -10.578 1.00 50.97 328 TYR A CA 1
ATOM 1719 C C . TYR A 1 238 ? 8.001 35.195 -11.862 1.00 54.61 328 TYR A C 1
ATOM 1720 O O . TYR A 1 238 ? 9.210 34.989 -12.004 1.00 54.52 328 TYR A O 1
ATOM 1729 N N . THR A 1 239 ? 7.246 35.791 -12.789 1.00 58.96 329 THR A N 1
ATOM 1730 C CA . THR A 1 239 ? 7.799 36.256 -14.073 1.00 62.17 329 THR A CA 1
ATOM 1731 C C . THR A 1 239 ? 8.602 37.566 -13.975 1.00 65.37 329 THR A C 1
ATOM 1732 O O . THR A 1 239 ? 9.235 37.970 -14.951 1.00 67.03 329 THR A O 1
ATOM 1736 N N . GLU A 1 240 ? 8.566 38.229 -12.816 1.00 68.63 330 GLU A N 1
ATOM 1737 C CA . GLU A 1 240 ? 9.470 39.350 -12.522 1.00 72.04 330 GLU A CA 1
ATOM 1738 C C . GLU A 1 240 ? 10.933 38.908 -12.364 1.00 74.12 330 GLU A C 1
ATOM 1739 O O . GLU A 1 240 ? 11.847 39.700 -12.619 1.00 76.83 330 GLU A O 1
ATOM 1741 N N . LYS A 1 241 ? 11.146 37.657 -11.945 1.00 74.42 331 LYS A N 1
ATOM 1742 C CA . LYS A 1 241 ? 12.496 37.109 -11.740 1.00 74.53 331 LYS A CA 1
ATOM 1743 C C . LYS A 1 241 ? 13.236 36.896 -13.061 1.00 74.38 331 LYS A C 1
ATOM 1744 O O . LYS A 1 241 ? 12.617 36.675 -14.106 1.00 72.26 331 LYS A O 1
ATOM 1750 N N . LYS A 1 242 ? 14.565 36.952 -12.989 1.00 74.18 332 LYS A N 1
ATOM 1751 C CA . LYS A 1 242 ? 15.430 36.878 -14.172 1.00 73.40 332 LYS A CA 1
ATOM 1752 C C . LYS A 1 242 ? 15.529 35.456 -14.730 1.00 70.84 332 LYS A C 1
ATOM 1753 O O . LYS A 1 242 ? 15.370 35.244 -15.937 1.00 66.65 332 LYS A O 1
ATOM 1755 N N . LYS A 1 243 ? 15.794 34.498 -13.837 1.00 70.54 333 LYS A N 1
ATOM 1756 C CA . LYS A 1 243 ? 15.923 33.063 -14.180 1.00 67.85 333 LYS A CA 1
ATOM 1757 C C . LYS A 1 243 ? 14.703 32.438 -14.884 1.00 64.13 333 LYS A C 1
ATOM 1758 O O . LYS A 1 243 ? 14.860 31.506 -15.674 1.00 63.09 333 LYS A O 1
ATOM 1764 N N . ASN A 1 244 ? 13.504 32.939 -14.580 1.00 59.61 334 ASN A N 1
ATOM 1765 C CA . ASN A 1 244 ? 12.260 32.456 -15.205 1.00 56.76 334 ASN A CA 1
ATOM 1766 C C . ASN A 1 244 ? 11.987 33.048 -16.598 1.00 53.88 334 ASN A C 1
ATOM 1767 O O . ASN A 1 244 ? 11.045 32.620 -17.271 1.00 51.54 334 ASN A O 1
ATOM 1772 N N . GLN A 1 245 ? 12.792 34.029 -17.017 1.00 51.34 335 GLN A N 1
ATOM 1773 C CA . GLN A 1 245 ? 12.785 34.520 -18.405 1.00 48.10 335 GLN A CA 1
ATOM 1774 C C . GLN A 1 245 ? 13.451 33.514 -19.346 1.00 44.38 335 GLN A C 1
ATOM 1775 O O . GLN A 1 245 ? 13.009 33.339 -20.485 1.00 44.10 335 GLN A O 1
ATOM 1777 N N . ASN A 1 246 ? 14.518 32.866 -18.869 1.00 38.94 336 ASN A N 1
ATOM 1778 C CA . ASN A 1 246 ? 15.085 31.707 -19.551 1.00 36.43 336 ASN A CA 1
ATOM 1779 C C . ASN A 1 246 ? 14.065 30.573 -19.568 1.00 35.17 336 ASN A C 1
ATOM 1780 O O . ASN A 1 246 ? 13.100 30.570 -18.795 1.00 35.73 336 ASN A O 1
ATOM 1785 N N . ILE A 1 247 ? 14.281 29.616 -20.461 1.00 31.91 337 ILE A N 1
ATOM 1786 C CA . ILE A 1 247 ? 13.378 28.486 -20.601 1.00 29.79 337 ILE A CA 1
ATOM 1787 C C . ILE A 1 247 ? 13.733 27.475 -19.512 1.00 28.82 337 ILE A C 1
ATOM 1788 O O . ILE A 1 247 ? 14.881 27.039 -19.416 1.00 27.52 337 ILE A O 1
ATOM 1793 N N . GLN A 1 248 ? 12.752 27.114 -18.688 1.00 28.00 338 GLN A N 1
ATOM 1794 C CA . GLN A 1 248 ? 12.967 26.134 -17.617 1.00 27.19 338 GLN A CA 1
ATOM 1795 C C . GLN A 1 248 ? 13.311 24.761 -18.182 1.00 26.33 338 GLN A C 1
ATOM 1796 O O . GLN A 1 248 ? 13.028 24.460 -19.347 1.00 25.71 338 GLN A O 1
ATOM 1802 N N . LYS A 1 249 ? 13.916 23.932 -17.341 1.00 26.08 339 LYS A N 1
ATOM 1803 C CA . LYS A 1 249 ? 14.069 22.512 -17.644 1.00 26.30 339 LYS A CA 1
ATOM 1804 C C . LYS A 1 249 ? 12.703 21.828 -17.596 1.00 25.26 339 LYS A C 1
ATOM 1805 O O . LYS A 1 249 ? 11.840 22.228 -16.818 1.00 26.16 339 LYS A O 1
ATOM 1811 N N . PRO A 1 250 ? 12.487 20.816 -18.447 1.00 24.76 340 PRO A N 1
ATOM 1812 C CA . PRO A 1 250 ? 11.140 20.267 -18.538 1.00 24.93 340 PRO A CA 1
ATOM 1813 C C . PRO A 1 250 ? 10.743 19.502 -17.281 1.00 24.89 340 PRO A C 1
ATOM 1814 O O . PRO A 1 250 ? 11.580 18.825 -16.694 1.00 26.25 340 PRO A O 1
ATOM 1818 N N . GLU A 1 251 ? 9.492 19.647 -16.860 1.00 24.76 341 GLU A N 1
ATOM 1819 C CA . GLU A 1 251 ? 8.931 18.796 -15.818 1.00 24.31 341 GLU A CA 1
ATOM 1820 C C . GLU A 1 251 ? 7.435 18.578 -15.991 1.00 23.73 341 GLU A C 1
ATOM 1821 O O . GLU A 1 251 ? 6.742 19.388 -16.608 1.00 23.84 341 GLU A O 1
ATOM 1827 N N . TYR A 1 252 ? 6.966 17.457 -15.451 1.00 22.73 342 TYR A N 1
ATOM 1828 C CA . TYR A 1 252 ? 5.548 17.172 -15.300 1.00 22.23 342 TYR A CA 1
ATOM 1829 C C . TYR A 1 252 ? 5.164 17.651 -13.903 1.00 21.44 342 TYR A C 1
ATOM 1830 O O . TYR A 1 252 ? 5.647 17.109 -12.906 1.00 20.75 342 TYR A O 1
ATOM 1839 N N . SER A 1 253 ? 4.311 18.670 -13.838 1.00 20.34 343 SER A N 1
ATOM 1840 C CA . SER A 1 253 ? 3.912 19.292 -12.575 1.00 19.39 343 SER A CA 1
ATOM 1841 C C . SER A 1 253 ? 2.479 19.804 -12.682 1.00 19.28 343 SER A C 1
ATOM 1842 O O . SER A 1 253 ? 2.092 20.348 -13.711 1.00 18.77 343 SER A O 1
ATOM 1845 N N . GLU A 1 254 ? 1.702 19.647 -11.614 1.00 18.79 344 GLU A N 1
ATOM 1846 C CA . GLU A 1 254 ? 0.285 19.991 -11.653 1.00 18.88 344 GLU A CA 1
ATOM 1847 C C . GLU A 1 254 ? 0.040 21.491 -11.529 1.00 18.87 344 GLU A C 1
ATOM 1848 O O . GLU A 1 254 ? -1.039 21.949 -11.875 1.00 18.88 344 GLU A O 1
#

Organism: Homo sapiens (NCBI:txid9606)

GO terms:
  GO:0005739 mitochondrion (C, IDA)
  GO:0045145 single-stranded DNA 5'-3' DNA exonuclease activity (F, IDA)
  GO:0043504 mitochondrial DNA repair (P, TAS)
  GO:0005739 mitochondrion (C, HTP)
  GO:0017108 5'-flap endonuclease activity (F, EXP)
  GO:0005759 mitochondrial matrix (C, TAS)
  GO:0006264 mitochondrial DNA replication (P, TAS)
  GO:0005515 protein binding (F, IPI)
  GO:0006264 mitochondrial DNA replication (P, IMP)